Protein AF-A0A2G8RVC1-F1 (afdb_monomer_lite)

Secondary structure (DSSP, 8-state):
--------------------TT------S--SS----TT--PPPGGGS----------------PPPPTTEEEEEEEETTEEEEEEEE----TTPPPHHHHHHHTTEEES-SSS-SEEEEHHHHHHHHHHHHHS---HHHHHHHHHHHH-SS-GGGSS-SSS--HHHHHHHHHHHHHHHHHHHHTTTTS--SPP-TTTTS-----TTS--TTTTS-GGGGG-S-GGGG--------------PPPS-GGG---TTTTTSSSPPHHHHHHHHHH-----PPPGGG--

Radius of gyration: 30.23 Å; chains: 1; bounding box: 70×77×89 Å

InterPro domains:
  IPR041457 CxC2-like cysteine cluster, KDZ transposase-associated [PF18803] (70-150)

Foldseek 3Di:
DDDDDDDDDDPDDDDPDDPDPDPPPPPPPDPDDDPPDVPPPPDDPVPDDDDDDDPPDDPPDDDDDPDDPQWDWAWEQEPLAIDTDIDRADPPPPGDAPQVVCVVVQWHFLDRHDGRYTYHPNLLVVVVVCCVPVVQDLVNSVLSRLCSHPVVCSVPPDCPDDDNVSVSSVVSSVLVVVVVLCVVLVVPPDPDDQDAASSADDDPDLQQQDPPPNDDPCQVVDPPVVSNDDDDDDPPPPVPPPDDDPCPPPDDD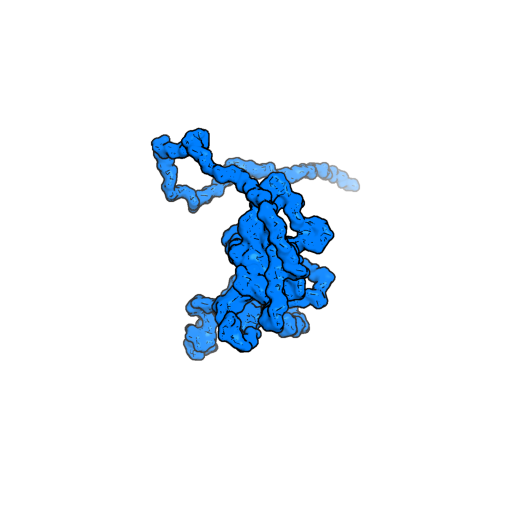PQARRYPDHHPVVVVVVVVVDDDDDDDPPVPPD

Organism: NCBI:txid1077348

Structure (mmCIF, N/CA/C/O backbone):
data_AF-A0A2G8RVC1-F1
#
_entry.id   AF-A0A2G8RVC1-F1
#
loop_
_atom_site.group_PDB
_atom_site.id
_atom_site.type_symbol
_atom_site.label_atom_id
_atom_site.label_alt_id
_atom_site.label_comp_id
_atom_site.label_asym_id
_atom_site.label_entity_id
_atom_site.label_seq_id
_atom_site.pdbx_PDB_ins_code
_atom_site.Cartn_x
_atom_site.Cartn_y
_atom_site.Cartn_z
_atom_site.occupancy
_atom_site.B_iso_or_equiv
_atom_site.auth_seq_id
_atom_site.auth_comp_id
_atom_site.auth_asym_id
_atom_site.auth_atom_id
_atom_site.pdbx_PDB_model_num
ATOM 1 N N . MET A 1 1 ? 10.112 60.647 52.781 1.00 40.72 1 MET A N 1
ATOM 2 C CA . MET A 1 1 ? 11.423 60.583 53.444 1.00 40.72 1 MET A CA 1
ATOM 3 C C . MET A 1 1 ? 11.571 59.141 53.846 1.00 40.72 1 MET A C 1
ATOM 5 O O . MET A 1 1 ? 10.793 58.700 54.677 1.00 40.72 1 MET A O 1
ATOM 9 N N . ASP A 1 2 ? 12.337 58.413 53.040 1.00 34.59 2 ASP A N 1
ATOM 10 C CA . ASP A 1 2 ? 13.194 57.279 53.406 1.00 34.59 2 ASP A CA 1
ATOM 11 C C . ASP A 1 2 ? 13.346 56.381 52.178 1.00 34.59 2 ASP A C 1
ATOM 13 O O . ASP A 1 2 ? 12.477 55.604 51.795 1.00 34.59 2 ASP A O 1
ATOM 17 N N . THR A 1 3 ? 14.457 56.651 51.503 1.00 31.61 3 THR A N 1
ATOM 18 C CA . THR A 1 3 ? 15.136 55.848 50.495 1.00 31.61 3 THR A CA 1
ATOM 19 C C . THR A 1 3 ? 15.620 54.549 51.128 1.00 31.61 3 THR A C 1
ATOM 21 O O . THR A 1 3 ? 16.334 54.593 52.129 1.00 31.61 3 THR A O 1
ATOM 24 N N . VAL A 1 4 ? 15.284 53.415 50.519 1.00 39.47 4 VAL A N 1
ATOM 25 C CA . VAL A 1 4 ? 16.084 52.193 50.625 1.00 39.47 4 VAL A CA 1
ATOM 26 C C . VAL A 1 4 ? 16.302 51.708 49.203 1.00 39.47 4 VAL A C 1
ATOM 28 O O . VAL A 1 4 ? 15.374 51.252 48.538 1.00 39.47 4 VAL A O 1
ATOM 31 N N . ASP A 1 5 ? 17.534 51.912 48.757 1.00 32.28 5 ASP A N 1
ATOM 32 C CA . ASP A 1 5 ? 18.121 51.334 47.563 1.00 32.28 5 ASP A CA 1
ATOM 33 C C . ASP A 1 5 ? 18.082 49.805 47.685 1.00 32.28 5 ASP A C 1
ATOM 35 O O . ASP A 1 5 ? 18.604 49.231 48.643 1.00 32.28 5 ASP A O 1
ATOM 39 N N . GLY A 1 6 ? 17.411 49.154 46.740 1.00 34.78 6 GLY A N 1
ATOM 40 C CA . GLY A 1 6 ? 17.498 47.719 46.515 1.00 34.78 6 GLY A CA 1
ATOM 41 C C . GLY A 1 6 ? 18.123 47.519 45.149 1.00 34.78 6 GLY A C 1
ATOM 42 O O . GLY A 1 6 ? 17.465 47.745 44.139 1.00 34.78 6 GLY A O 1
ATOM 43 N N . GLU A 1 7 ? 19.406 47.188 45.147 1.00 37.91 7 GLU A N 1
ATOM 44 C CA . GLU A 1 7 ? 20.187 46.826 43.971 1.00 37.91 7 GLU A CA 1
ATOM 45 C C . GLU A 1 7 ? 19.524 45.625 43.267 1.00 37.91 7 GLU A C 1
ATOM 47 O O . GLU A 1 7 ? 19.364 44.556 43.856 1.00 37.91 7 GLU A O 1
ATOM 52 N N . GLU A 1 8 ? 19.096 45.826 42.020 1.00 43.59 8 GLU A N 1
ATOM 53 C CA . GLU A 1 8 ? 18.815 44.759 41.056 1.00 43.59 8 GLU A CA 1
ATOM 54 C C . GLU A 1 8 ? 20.145 44.317 40.436 1.00 43.59 8 GLU A C 1
ATOM 56 O O . GLU A 1 8 ? 20.881 45.176 39.960 1.00 43.59 8 GLU A O 1
ATOM 61 N N . GLU A 1 9 ? 20.443 43.012 40.484 1.00 38.19 9 GLU A N 1
ATOM 62 C CA . GLU A 1 9 ? 21.145 42.161 39.490 1.00 38.19 9 GLU A CA 1
ATOM 63 C C . GLU A 1 9 ? 21.491 40.804 40.165 1.00 38.19 9 GLU A C 1
ATOM 65 O O . GLU A 1 9 ? 21.691 40.791 41.385 1.00 38.19 9 GLU A O 1
ATOM 70 N N . PRO A 1 10 ? 21.564 39.654 39.453 1.00 38.28 10 PRO A N 1
ATOM 71 C CA . PRO A 1 10 ? 21.836 39.533 38.018 1.00 38.28 10 PRO A CA 1
ATOM 72 C C . PRO A 1 10 ? 20.872 38.612 37.240 1.00 38.28 10 PRO A C 1
ATOM 74 O O . PRO A 1 10 ? 20.451 37.557 37.718 1.00 38.28 10 PRO A O 1
ATOM 77 N N . ASP A 1 11 ? 20.615 38.960 35.979 1.00 44.00 11 ASP A N 1
ATOM 78 C CA . ASP A 1 11 ? 20.132 38.005 34.978 1.00 44.00 11 ASP A CA 1
ATOM 79 C C . ASP A 1 11 ? 21.334 37.199 34.452 1.00 44.00 11 ASP A C 1
ATOM 81 O O . ASP A 1 11 ? 21.916 37.509 33.411 1.00 44.00 11 ASP A O 1
ATOM 85 N N . GLU A 1 12 ? 21.741 36.166 35.195 1.00 41.12 12 GLU A N 1
ATOM 86 C CA . GLU A 1 12 ? 22.673 35.159 34.684 1.00 41.12 12 GLU A CA 1
ATOM 87 C C . GLU A 1 12 ? 21.930 34.176 33.766 1.00 41.12 12 GLU A C 1
ATOM 89 O O . GLU A 1 12 ? 21.044 33.416 34.160 1.00 41.12 12 GLU A O 1
ATOM 94 N N . GLU A 1 13 ? 22.314 34.244 32.496 1.00 42.62 13 GLU A N 1
ATOM 95 C CA . GLU A 1 13 ? 21.946 33.384 31.379 1.00 42.62 13 GLU A CA 1
ATOM 96 C C . GLU A 1 13 ? 22.082 31.899 31.762 1.00 42.62 13 GLU A C 1
ATOM 98 O O . GLU A 1 13 ? 23.188 31.407 31.957 1.00 42.62 13 GLU A O 1
ATOM 103 N N . ILE A 1 14 ? 20.959 31.183 31.892 1.00 40.84 14 ILE A N 1
ATOM 104 C CA . ILE A 1 14 ? 20.935 29.761 32.268 1.00 40.84 14 ILE A CA 1
ATOM 105 C C . ILE A 1 14 ? 21.536 28.921 31.121 1.00 40.84 14 ILE A C 1
ATOM 107 O O . ILE A 1 14 ? 20.891 28.789 30.074 1.00 40.84 14 ILE A O 1
ATOM 111 N N . PRO A 1 15 ? 22.722 28.300 31.282 1.00 34.88 15 PRO A N 1
ATOM 112 C CA . PRO A 1 15 ? 23.314 27.445 30.264 1.00 34.88 15 PRO A CA 1
ATOM 113 C C . PRO A 1 15 ? 22.774 26.023 30.451 1.00 34.88 15 PRO A C 1
ATOM 115 O O . PRO A 1 15 ? 23.315 25.218 31.206 1.00 34.88 15 PRO A O 1
ATOM 118 N N . TYR A 1 16 ? 21.677 25.686 29.775 1.00 38.16 16 TYR A N 1
ATOM 119 C CA . TYR A 1 16 ? 21.260 24.286 29.649 1.00 38.16 16 TYR A CA 1
ATOM 120 C C . TYR A 1 16 ? 22.187 23.615 28.636 1.00 38.16 16 TYR A C 1
ATOM 122 O O . TYR A 1 16 ? 21.966 23.747 27.436 1.00 38.16 16 TYR A O 1
ATOM 130 N N . LEU A 1 17 ? 23.257 22.991 29.128 1.00 43.91 17 LEU A N 1
ATOM 131 C CA . LEU A 1 17 ? 23.985 21.843 28.565 1.00 43.91 17 LEU A CA 1
ATOM 132 C C . LEU A 1 17 ? 25.245 21.640 29.424 1.00 43.91 17 LEU A C 1
ATOM 134 O O . LEU A 1 17 ? 26.363 21.955 29.020 1.00 43.91 17 LEU A O 1
ATOM 138 N N . VAL A 1 18 ? 25.048 21.137 30.641 1.00 40.00 18 VAL A N 1
ATOM 139 C CA . VAL A 1 18 ? 26.092 20.386 31.340 1.00 40.00 18 VAL A CA 1
ATOM 140 C C . VAL A 1 18 ? 25.715 18.928 31.132 1.00 40.00 18 VAL A C 1
ATOM 142 O O . VAL A 1 18 ? 24.710 18.463 31.661 1.00 40.00 18 VAL A O 1
ATOM 145 N N . GLU A 1 19 ? 26.452 18.246 30.262 1.00 40.50 19 GLU A N 1
ATOM 146 C CA . GLU A 1 19 ? 26.441 16.788 30.225 1.00 40.50 19 GLU A CA 1
ATOM 147 C C . GLU A 1 19 ? 27.074 16.326 31.542 1.00 40.50 19 GLU A C 1
ATOM 149 O O . GLU A 1 19 ? 28.268 16.536 31.762 1.00 40.50 19 GLU A O 1
ATOM 154 N N . ASP A 1 20 ? 26.260 15.782 32.447 1.00 42.94 20 ASP A N 1
ATOM 155 C CA . ASP A 1 20 ? 26.756 15.108 33.644 1.00 42.94 20 ASP A CA 1
ATOM 156 C C . ASP A 1 20 ? 27.632 13.922 33.196 1.00 42.94 20 ASP A C 1
ATOM 158 O O . ASP A 1 20 ? 27.124 13.031 32.510 1.00 42.94 20 ASP A O 1
ATOM 162 N N . PRO A 1 21 ? 28.931 13.866 33.553 1.00 46.34 21 PRO A N 1
ATOM 163 C CA . PRO A 1 21 ? 29.817 12.793 33.097 1.00 46.34 21 PRO A CA 1
ATOM 164 C C . PRO A 1 21 ? 29.527 11.424 33.723 1.00 46.34 21 PRO A C 1
ATOM 166 O O . PRO A 1 21 ? 30.140 10.447 33.307 1.00 46.34 21 PRO A O 1
ATOM 169 N N . ASP A 1 22 ? 28.609 11.348 34.692 1.00 47.00 22 ASP A N 1
ATOM 170 C CA . ASP A 1 22 ? 28.421 10.176 35.552 1.00 47.00 22 ASP A CA 1
ATOM 171 C C . ASP A 1 22 ? 26.944 9.732 35.654 1.00 47.00 22 ASP A C 1
ATOM 173 O O . ASP A 1 22 ? 26.512 9.208 36.683 1.00 47.00 22 ASP A O 1
ATOM 177 N N . SER A 1 23 ? 26.124 9.933 34.609 1.00 42.72 23 SER A N 1
ATOM 178 C CA . SER A 1 23 ? 24.839 9.224 34.536 1.00 42.72 23 SER A CA 1
ATOM 179 C C . SER A 1 23 ? 25.078 7.793 34.048 1.00 42.72 23 SER A C 1
ATOM 181 O O . SER A 1 23 ? 25.019 7.513 32.849 1.00 42.72 23 SER A O 1
ATOM 183 N N . ASP A 1 24 ? 25.347 6.894 34.989 1.00 44.19 24 ASP A N 1
ATOM 184 C CA . ASP A 1 24 ? 25.305 5.448 34.778 1.00 44.19 24 ASP A CA 1
ATOM 185 C C . ASP A 1 24 ? 23.854 5.029 34.463 1.00 44.19 24 ASP A C 1
ATOM 187 O O . ASP A 1 24 ? 23.086 4.594 35.321 1.00 44.19 24 ASP A O 1
ATOM 191 N N . PHE A 1 25 ? 23.446 5.207 33.204 1.00 37.12 25 PHE A N 1
ATOM 192 C CA . PHE A 1 25 ? 22.408 4.381 32.603 1.00 37.12 25 PHE A CA 1
ATOM 193 C C . PHE A 1 25 ? 23.043 3.007 32.400 1.00 37.12 25 PHE A C 1
ATOM 195 O O . PHE A 1 25 ? 23.715 2.754 31.403 1.00 37.12 25 PHE A O 1
ATOM 202 N N . GLU A 1 26 ? 22.893 2.143 33.397 1.00 47.75 26 GLU A N 1
ATOM 203 C CA . GLU A 1 26 ? 23.225 0.734 33.253 1.00 47.75 26 GLU A CA 1
ATOM 204 C C . GLU A 1 26 ? 22.300 0.146 32.176 1.00 47.75 26 GLU A C 1
ATOM 206 O O . GLU A 1 26 ? 21.113 -0.094 32.404 1.00 47.75 26 GLU A O 1
ATOM 211 N N . ASP A 1 27 ? 22.846 -0.039 30.971 1.00 44.84 27 ASP A N 1
ATOM 212 C CA . ASP A 1 27 ? 22.296 -0.903 29.930 1.00 44.84 27 ASP A CA 1
ATOM 213 C C . ASP A 1 27 ? 22.309 -2.347 30.459 1.00 44.84 27 ASP A C 1
ATOM 215 O O . ASP A 1 27 ? 23.181 -3.160 30.142 1.00 44.84 27 ASP A O 1
ATOM 219 N N . GLU A 1 28 ? 21.346 -2.673 31.317 1.00 51.75 28 GLU A N 1
ATOM 220 C CA . GLU A 1 28 ? 21.154 -3.999 31.901 1.00 51.75 28 GLU A CA 1
ATOM 221 C C . GLU A 1 28 ? 20.510 -4.951 30.871 1.00 51.75 28 GLU A C 1
ATOM 223 O O . GLU A 1 28 ? 19.476 -5.548 31.120 1.00 51.75 28 GLU A O 1
ATOM 228 N N . ASP A 1 29 ? 21.103 -5.057 29.677 1.00 49.44 29 ASP A N 1
ATOM 229 C CA . ASP A 1 29 ? 20.771 -6.033 28.625 1.00 49.44 29 ASP A CA 1
ATOM 230 C C . ASP A 1 29 ? 21.982 -6.231 27.675 1.00 49.44 29 ASP A C 1
ATOM 232 O O . ASP A 1 29 ? 21.866 -6.224 26.449 1.00 49.44 29 ASP A O 1
ATOM 236 N N . GLY A 1 30 ? 23.192 -6.384 28.232 1.00 48.53 30 GLY A N 1
ATOM 237 C CA . GLY A 1 30 ? 24.428 -6.569 27.448 1.00 48.53 30 GLY A CA 1
ATOM 238 C C . GLY A 1 30 ? 25.285 -7.787 27.802 1.00 48.53 30 GLY A C 1
ATOM 239 O O . GLY A 1 30 ? 26.047 -8.268 26.961 1.00 48.53 30 GLY A O 1
ATOM 240 N N . ASP A 1 31 ? 25.140 -8.349 29.003 1.00 46.44 31 ASP A N 1
ATOM 241 C CA . ASP A 1 31 ? 26.138 -9.276 29.550 1.00 46.44 31 ASP A CA 1
ATOM 242 C C . ASP A 1 31 ? 25.674 -10.735 29.574 1.00 46.44 31 ASP A C 1
ATOM 244 O O . ASP A 1 31 ? 25.745 -11.444 30.578 1.00 46.44 31 ASP A O 1
ATOM 248 N N . ILE A 1 32 ? 25.254 -11.240 28.414 1.00 46.25 32 ILE A N 1
ATOM 249 C CA . ILE A 1 32 ? 25.149 -12.684 28.175 1.00 46.25 32 ILE A CA 1
ATOM 250 C C . ILE A 1 32 ? 26.087 -13.050 27.014 1.00 46.25 32 ILE A C 1
ATOM 252 O O . ILE A 1 32 ? 25.703 -13.157 25.855 1.00 46.25 32 ILE A O 1
ATOM 256 N N . PHE A 1 33 ? 27.350 -13.279 27.396 1.00 48.00 33 PHE A N 1
ATOM 257 C CA . PHE A 1 33 ? 28.447 -13.922 26.654 1.00 48.00 33 PHE A CA 1
ATOM 258 C C . PHE A 1 33 ? 29.095 -13.181 25.471 1.00 48.00 33 PHE A C 1
ATOM 260 O O . PHE A 1 33 ? 28.972 -13.608 24.327 1.00 48.00 33 PHE A O 1
ATOM 267 N N . TYR A 1 34 ? 30.046 -12.291 25.773 1.00 47.38 34 TYR A N 1
ATOM 268 C CA . TYR A 1 34 ? 31.314 -12.253 25.028 1.00 47.38 34 TYR A CA 1
ATOM 269 C C . TYR A 1 34 ? 32.508 -12.097 25.971 1.00 47.38 34 TYR A C 1
ATOM 271 O O . TYR A 1 34 ? 33.139 -11.050 26.067 1.00 47.38 34 TYR A O 1
ATOM 279 N N . ARG A 1 35 ? 32.914 -13.201 26.608 1.00 46.47 35 ARG A N 1
ATOM 280 C CA . ARG A 1 35 ? 34.319 -13.353 26.996 1.00 46.47 35 ARG A CA 1
ATOM 281 C C . ARG A 1 35 ? 35.109 -13.456 25.690 1.00 46.47 35 ARG A C 1
ATOM 283 O O . ARG A 1 35 ? 35.205 -14.536 25.107 1.00 46.47 35 ARG A O 1
ATOM 290 N N . ALA A 1 36 ? 35.566 -12.324 25.162 1.00 52.84 36 ALA A N 1
ATOM 291 C CA . ALA A 1 36 ? 36.390 -12.289 23.965 1.00 52.84 36 ALA A CA 1
ATOM 292 C C . ALA A 1 36 ? 37.695 -13.039 24.261 1.00 52.84 36 ALA A C 1
ATOM 294 O O . ALA A 1 36 ? 38.595 -12.536 24.929 1.00 52.84 36 ALA A O 1
ATOM 295 N N . HIS A 1 37 ? 37.770 -14.290 23.811 1.00 51.47 37 HIS A N 1
ATOM 296 C CA . HIS A 1 37 ? 39.033 -15.002 23.728 1.00 51.47 37 HIS A CA 1
ATOM 297 C C . HIS A 1 37 ? 39.922 -14.262 22.711 1.00 51.47 37 HIS A C 1
ATOM 299 O O . HIS A 1 37 ? 39.469 -14.055 21.582 1.00 51.47 37 HIS A O 1
ATOM 305 N N . PRO A 1 38 ? 41.166 -13.891 23.064 1.00 55.94 38 PRO A N 1
ATOM 306 C CA . PRO A 1 38 ? 42.072 -13.153 22.176 1.00 55.94 38 PRO A CA 1
ATOM 307 C C . PRO A 1 38 ? 42.487 -13.948 20.923 1.00 55.94 38 PRO A C 1
ATOM 309 O O . PRO A 1 38 ? 43.049 -13.375 19.997 1.00 55.94 38 PRO A O 1
ATOM 312 N N . ASP A 1 39 ? 42.149 -15.240 20.859 1.00 57.97 39 ASP A N 1
ATOM 313 C CA . ASP A 1 39 ? 42.466 -16.140 19.744 1.00 57.97 39 ASP A CA 1
ATOM 314 C C . ASP A 1 39 ? 41.368 -16.223 18.665 1.00 57.97 39 ASP A C 1
ATOM 316 O O . ASP A 1 39 ? 41.453 -17.034 17.738 1.00 57.97 39 ASP A O 1
ATOM 320 N N . ARG A 1 40 ? 40.309 -15.404 18.741 1.00 58.75 40 ARG A N 1
ATOM 321 C CA . ARG A 1 40 ? 39.328 -15.311 17.649 1.00 58.75 40 ARG A CA 1
ATOM 322 C C . ARG A 1 40 ? 39.864 -14.374 16.567 1.00 58.75 40 ARG A C 1
ATOM 324 O O . ARG A 1 40 ? 39.722 -13.161 16.657 1.00 58.75 40 ARG A O 1
ATOM 331 N N . LEU A 1 41 ? 40.466 -14.973 15.540 1.00 66.12 41 LEU A N 1
ATOM 332 C CA . LEU A 1 41 ? 40.848 -14.335 14.278 1.00 66.12 41 LEU A CA 1
ATOM 333 C C . LEU A 1 41 ? 39.641 -13.611 13.661 1.00 66.12 41 LEU A C 1
ATOM 335 O O . LEU A 1 41 ? 38.862 -14.206 12.915 1.00 66.12 41 LEU A O 1
ATOM 339 N N . VAL A 1 42 ? 39.468 -12.326 13.971 1.00 71.94 42 VAL A N 1
ATOM 340 C CA . VAL A 1 42 ? 38.622 -11.449 13.161 1.00 71.94 42 VAL A CA 1
ATOM 341 C C . VAL A 1 42 ? 39.316 -11.339 11.801 1.00 71.94 42 VAL A C 1
ATOM 343 O O . VAL A 1 42 ? 40.496 -10.976 11.771 1.00 71.94 42 VAL A O 1
ATOM 346 N N . PRO A 1 43 ? 38.658 -11.690 10.683 1.00 74.56 43 PRO A N 1
ATOM 347 C CA . PRO A 1 43 ? 39.300 -11.637 9.378 1.00 74.56 43 PRO A CA 1
ATOM 348 C C . PRO A 1 43 ? 39.764 -10.211 9.076 1.00 74.56 43 PRO A C 1
ATOM 350 O O . PRO A 1 43 ? 38.970 -9.272 9.156 1.00 74.56 43 PRO A O 1
ATOM 353 N N . GLN A 1 44 ? 41.037 -10.034 8.719 1.00 77.50 44 GLN A N 1
ATOM 354 C CA . GLN A 1 44 ? 41.488 -8.746 8.206 1.00 77.50 44 GLN A CA 1
ATOM 355 C C . GLN A 1 44 ? 40.888 -8.542 6.817 1.00 77.50 44 GLN A C 1
ATOM 357 O O . GLN A 1 44 ? 41.036 -9.390 5.942 1.00 77.50 44 GLN A O 1
ATOM 362 N N . VAL A 1 45 ? 40.227 -7.402 6.600 1.00 75.38 45 VAL A N 1
ATOM 363 C CA . VAL A 1 45 ? 39.565 -7.078 5.322 1.00 75.38 45 VAL A CA 1
ATOM 364 C C . VAL A 1 45 ? 40.540 -7.141 4.139 1.00 75.38 45 VAL A C 1
ATOM 366 O O . VAL A 1 45 ? 40.138 -7.517 3.045 1.00 75.38 45 VAL A O 1
ATOM 369 N N . ALA A 1 46 ? 41.820 -6.827 4.365 1.00 76.88 46 ALA A N 1
ATOM 370 C CA . ALA A 1 46 ? 42.872 -6.908 3.351 1.00 76.88 46 ALA A CA 1
ATOM 371 C C . ALA A 1 46 ? 43.229 -8.349 2.932 1.00 76.88 46 ALA A C 1
ATOM 373 O O . ALA A 1 46 ? 43.682 -8.553 1.808 1.00 76.88 46 ALA A O 1
ATOM 374 N N . ASP A 1 47 ? 42.999 -9.328 3.812 1.00 80.44 47 ASP A N 1
ATOM 375 C CA . ASP A 1 47 ? 43.288 -10.748 3.577 1.00 80.44 47 ASP A CA 1
ATOM 376 C C . ASP A 1 47 ? 42.073 -11.503 3.012 1.00 80.44 47 ASP A C 1
ATOM 378 O O . ASP A 1 47 ? 42.180 -12.665 2.609 1.00 80.44 47 ASP A O 1
ATOM 382 N N . LEU A 1 48 ? 40.899 -10.862 2.984 1.00 77.75 48 LEU A N 1
ATOM 383 C CA . LEU A 1 48 ? 39.704 -11.437 2.384 1.00 77.75 48 LEU A CA 1
ATOM 384 C C . LEU A 1 48 ? 39.813 -11.391 0.853 1.00 77.75 48 LEU A C 1
ATOM 386 O O . LEU A 1 48 ? 40.209 -10.369 0.286 1.00 77.75 48 LEU A O 1
ATOM 390 N N . PRO A 1 49 ? 39.428 -12.470 0.149 1.00 80.69 49 PRO A N 1
ATOM 391 C CA . PRO A 1 49 ? 39.323 -12.418 -1.299 1.00 80.69 49 PRO A CA 1
ATOM 392 C C . PRO A 1 49 ? 38.304 -11.345 -1.690 1.00 80.69 49 PRO A C 1
ATOM 394 O O . PRO A 1 49 ? 37.312 -11.129 -0.992 1.00 80.69 49 PRO A O 1
ATOM 397 N N . TRP A 1 50 ? 38.540 -10.679 -2.820 1.00 75.56 50 TRP A N 1
ATOM 398 C CA . TRP A 1 50 ? 37.595 -9.702 -3.351 1.00 75.56 50 TRP A CA 1
ATOM 399 C C . TRP A 1 50 ? 36.207 -10.341 -3.517 1.00 75.56 50 TRP A C 1
ATOM 401 O O . TRP A 1 50 ? 36.012 -11.230 -4.348 1.00 75.56 50 TRP A O 1
ATOM 411 N N . PHE A 1 51 ? 35.242 -9.863 -2.732 1.00 65.19 51 PHE A N 1
ATOM 412 C CA . PHE A 1 51 ? 33.828 -10.192 -2.859 1.00 65.19 51 PHE A CA 1
ATOM 413 C C . PHE A 1 51 ? 33.112 -8.998 -3.485 1.00 65.19 51 PHE A C 1
ATOM 415 O O . PHE A 1 51 ? 32.918 -7.965 -2.851 1.00 65.19 51 PHE A O 1
ATOM 422 N N . GLY A 1 52 ? 32.727 -9.139 -4.749 1.00 59.47 52 GLY A N 1
ATOM 423 C CA . GLY A 1 52 ? 31.948 -8.132 -5.455 1.00 59.47 52 GLY A CA 1
ATOM 424 C C . GLY A 1 52 ? 31.885 -8.431 -6.942 1.00 59.47 52 GLY A C 1
ATOM 425 O O . GLY A 1 52 ? 32.915 -8.582 -7.601 1.00 59.47 52 GLY A O 1
ATOM 426 N N . GLU A 1 53 ? 30.678 -8.501 -7.493 1.00 62.19 53 GLU A N 1
ATOM 427 C CA . GLU A 1 53 ? 30.521 -8.399 -8.938 1.00 62.19 53 GLU A CA 1
ATOM 428 C C . GLU A 1 53 ? 30.869 -6.961 -9.333 1.00 62.19 53 GLU A C 1
ATOM 430 O O . GLU A 1 53 ? 30.294 -6.007 -8.808 1.00 62.19 53 GLU A O 1
ATOM 435 N N . GLY A 1 54 ? 31.851 -6.787 -10.225 1.00 56.59 54 GLY A N 1
ATOM 436 C CA . GLY A 1 54 ? 32.115 -5.477 -10.819 1.00 56.59 54 GLY A CA 1
ATOM 437 C C . GLY A 1 54 ? 30.838 -4.938 -11.475 1.00 56.59 54 GLY A C 1
ATOM 438 O O . GLY A 1 54 ? 29.977 -5.740 -11.847 1.00 56.59 54 GLY A O 1
ATOM 439 N N . PRO A 1 55 ? 30.684 -3.609 -11.626 1.00 54.31 55 PRO A N 1
ATOM 440 C CA . PRO A 1 55 ? 29.470 -3.021 -12.178 1.00 54.31 55 PRO A CA 1
ATOM 441 C C . PRO A 1 55 ? 29.099 -3.732 -13.478 1.00 54.31 55 PRO A C 1
ATOM 443 O O . PRO A 1 55 ? 29.831 -3.652 -14.470 1.00 54.31 55 PRO A O 1
ATOM 446 N N . ARG A 1 56 ? 27.984 -4.476 -13.447 1.00 53.72 56 ARG A N 1
ATOM 447 C CA . ARG A 1 56 ? 27.451 -5.161 -14.620 1.00 53.72 56 ARG A CA 1
ATOM 448 C C . ARG A 1 56 ? 27.098 -4.073 -15.619 1.00 53.72 56 ARG A C 1
ATOM 450 O O . ARG A 1 56 ? 26.071 -3.415 -15.503 1.00 53.72 56 ARG A O 1
ATOM 457 N N . ARG A 1 57 ? 27.974 -3.852 -16.599 1.00 51.94 57 ARG A N 1
ATOM 458 C CA . ARG A 1 57 ? 27.581 -3.135 -17.804 1.00 51.94 57 ARG A CA 1
ATOM 459 C C . ARG A 1 57 ? 26.543 -4.015 -18.470 1.00 51.94 57 ARG A C 1
ATOM 461 O O . ARG A 1 57 ? 26.867 -5.123 -18.899 1.00 51.94 57 ARG A O 1
ATOM 468 N N . SER A 1 58 ? 25.306 -3.536 -18.513 1.00 54.62 58 SER A N 1
ATOM 469 C CA . SER A 1 58 ? 24.278 -4.104 -19.371 1.00 54.62 58 SER A CA 1
ATOM 470 C C . SER A 1 58 ? 24.904 -4.288 -20.755 1.00 54.62 58 SER A C 1
ATOM 472 O O . SER A 1 58 ? 25.488 -3.324 -21.267 1.00 54.62 58 SER A O 1
ATOM 474 N N . PRO A 1 59 ? 24.863 -5.489 -21.356 1.00 43.88 59 PRO A N 1
ATOM 475 C CA . PRO A 1 59 ? 25.228 -5.606 -22.751 1.00 43.88 59 PRO A CA 1
ATOM 476 C C . PRO A 1 59 ? 24.347 -4.618 -23.507 1.00 43.88 59 PRO A C 1
ATOM 478 O O . PRO A 1 59 ? 23.123 -4.649 -23.372 1.00 43.88 59 PRO A O 1
ATOM 481 N N . SER A 1 60 ? 24.979 -3.701 -24.239 1.00 51.41 60 SER A N 1
ATOM 482 C CA . SER A 1 60 ? 24.302 -2.865 -25.220 1.00 51.41 60 SER A CA 1
ATOM 483 C C . SER A 1 60 ? 23.395 -3.773 -26.040 1.00 51.41 60 SER A C 1
ATOM 485 O O . SER A 1 60 ? 23.888 -4.716 -26.668 1.00 51.41 60 SER A O 1
ATOM 487 N N . SER A 1 61 ? 22.086 -3.542 -25.967 1.00 49.88 61 SER A N 1
ATOM 488 C CA . SER A 1 61 ? 21.098 -4.325 -26.690 1.00 49.88 61 SER A CA 1
ATOM 489 C C . SER A 1 61 ? 21.388 -4.208 -28.184 1.00 49.88 61 SER A C 1
ATOM 491 O O . SER A 1 61 ? 21.150 -3.189 -28.828 1.00 49.88 61 SER A O 1
ATOM 493 N N . HIS A 1 62 ? 21.966 -5.269 -28.737 1.00 48.22 62 HIS A N 1
ATOM 494 C CA . HIS A 1 62 ? 22.010 -5.475 -30.169 1.00 48.22 62 HIS A CA 1
ATOM 495 C C . HIS A 1 62 ? 20.602 -5.844 -30.638 1.00 48.22 62 HIS A C 1
ATOM 497 O O . HIS A 1 62 ? 20.032 -6.824 -30.167 1.00 48.22 62 HIS A O 1
ATOM 503 N N . GLY A 1 63 ? 20.092 -5.072 -31.598 1.00 44.75 63 GLY A N 1
ATOM 504 C CA . GLY A 1 63 ? 18.909 -5.398 -32.388 1.00 44.75 63 GLY A CA 1
ATOM 505 C C . GLY A 1 63 ? 17.616 -4.817 -31.831 1.00 44.75 63 GLY A C 1
ATOM 506 O O . GLY A 1 63 ? 16.921 -5.457 -31.051 1.00 44.75 63 GLY A O 1
ATOM 507 N N . THR A 1 64 ? 17.246 -3.627 -32.302 1.00 49.97 64 THR A N 1
ATOM 508 C CA . THR A 1 64 ? 15.840 -3.230 -32.378 1.00 49.97 64 THR A CA 1
ATOM 509 C C . THR A 1 64 ? 15.125 -4.234 -33.282 1.00 49.97 64 THR A C 1
ATOM 511 O O . THR A 1 64 ? 15.241 -4.180 -34.506 1.00 49.97 64 THR A O 1
ATOM 514 N N . LEU A 1 65 ? 14.434 -5.196 -32.668 1.00 56.41 65 LEU A N 1
ATOM 515 C CA . LEU A 1 65 ? 13.379 -5.938 -33.347 1.00 56.41 65 LEU A CA 1
ATOM 516 C C . LEU A 1 65 ? 12.288 -4.934 -33.753 1.00 56.41 65 LEU A C 1
ATOM 518 O O . LEU A 1 65 ? 12.126 -3.908 -33.092 1.00 56.41 65 LEU A O 1
ATOM 522 N N . GLU A 1 66 ? 11.582 -5.209 -34.849 1.00 55.28 66 GLU A N 1
ATOM 523 C CA . GLU A 1 66 ? 10.492 -4.365 -35.347 1.00 55.28 66 GLU A CA 1
ATOM 524 C C . GLU A 1 66 ? 9.529 -4.003 -34.206 1.00 55.28 66 GLU A C 1
ATOM 526 O O . GLU A 1 66 ? 8.939 -4.882 -33.580 1.00 55.28 66 GLU A O 1
ATOM 531 N N . THR A 1 67 ? 9.412 -2.705 -33.914 1.00 50.09 67 THR A N 1
ATOM 532 C CA . THR A 1 67 ? 8.506 -2.186 -32.891 1.00 50.09 67 THR A CA 1
ATOM 533 C C . THR A 1 67 ? 7.075 -2.519 -33.286 1.00 50.09 67 THR A C 1
ATOM 535 O O . THR A 1 67 ? 6.595 -2.139 -34.363 1.00 50.09 67 THR A O 1
ATOM 538 N N . PHE A 1 68 ? 6.367 -3.232 -32.414 1.00 56.53 68 PHE A N 1
ATOM 539 C CA . PHE A 1 68 ? 4.931 -3.368 -32.571 1.00 56.53 68 PHE A CA 1
ATOM 540 C C . PHE A 1 68 ? 4.317 -1.986 -32.270 1.00 56.53 68 PHE A C 1
ATOM 542 O O . PHE A 1 68 ? 4.794 -1.238 -31.420 1.00 56.53 68 PHE A O 1
ATOM 549 N N . ARG A 1 69 ? 3.276 -1.567 -33.004 1.00 62.44 69 ARG A N 1
ATOM 550 C CA . ARG A 1 69 ? 2.718 -0.190 -32.924 1.00 62.44 69 ARG A CA 1
ATOM 551 C C . ARG A 1 69 ? 2.167 0.216 -31.540 1.00 62.44 69 ARG A C 1
ATOM 553 O O . ARG A 1 69 ? 1.722 1.346 -31.375 1.00 62.44 69 ARG A O 1
ATOM 560 N N . ASN A 1 70 ? 2.157 -0.706 -30.589 1.00 73.88 70 ASN A N 1
ATOM 561 C CA . ASN A 1 70 ? 1.566 -0.664 -29.254 1.00 73.88 70 ASN A CA 1
ATOM 562 C C . ASN A 1 70 ? 2.617 -0.766 -28.136 1.00 73.88 70 ASN A C 1
ATOM 564 O O . ASN A 1 70 ? 2.269 -1.079 -26.998 1.00 73.88 70 ASN A O 1
ATOM 568 N N . ASP A 1 71 ? 3.886 -0.527 -28.457 1.00 82.56 71 ASP A N 1
ATOM 569 C CA . ASP A 1 71 ? 4.954 -0.486 -27.470 1.00 82.56 71 ASP A CA 1
ATOM 570 C C . ASP A 1 71 ? 4.867 0.800 -26.632 1.00 82.56 71 ASP A C 1
ATOM 572 O O . ASP A 1 71 ? 4.816 1.915 -27.161 1.00 82.56 71 ASP A O 1
ATOM 576 N N . GLN A 1 72 ? 4.872 0.653 -25.309 1.00 86.12 72 GLN A N 1
ATOM 577 C CA . GLN A 1 72 ? 4.847 1.758 -24.358 1.00 86.12 72 GLN A CA 1
ATOM 578 C C . GLN A 1 72 ? 6.009 1.632 -23.373 1.00 86.12 72 GLN A C 1
ATOM 580 O O . GLN A 1 72 ? 6.225 0.581 -22.774 1.00 86.12 72 GLN A O 1
ATOM 585 N N . MET A 1 73 ? 6.736 2.730 -23.162 1.00 88.88 73 MET A N 1
ATOM 586 C CA . MET A 1 73 ? 7.709 2.817 -22.074 1.00 88.88 73 MET A CA 1
ATOM 587 C C . MET A 1 73 ? 6.980 2.911 -20.734 1.00 88.88 73 MET A C 1
ATOM 589 O O . MET A 1 73 ? 6.125 3.779 -20.536 1.00 88.88 73 MET A O 1
ATOM 593 N N . VAL A 1 74 ? 7.332 2.019 -19.815 1.00 89.81 74 VAL A N 1
ATOM 594 C CA . VAL A 1 74 ? 6.763 1.921 -18.473 1.00 89.81 74 VAL A CA 1
ATOM 595 C C . VAL A 1 74 ? 7.898 1.932 -17.456 1.00 89.81 74 VAL A C 1
ATOM 597 O O . VAL A 1 74 ? 8.896 1.223 -17.594 1.00 89.81 74 VAL A O 1
ATOM 600 N N . VAL A 1 75 ? 7.736 2.741 -16.412 1.00 91.56 75 VAL A N 1
ATOM 601 C CA . VAL A 1 75 ? 8.651 2.764 -15.272 1.00 91.56 75 VAL A CA 1
ATOM 602 C C . VAL A 1 75 ? 8.288 1.618 -14.334 1.00 91.56 75 VAL A C 1
ATOM 604 O O . VAL A 1 75 ? 7.190 1.585 -13.781 1.00 91.56 75 VAL A O 1
ATOM 607 N N . VAL A 1 76 ? 9.210 0.685 -14.142 1.00 92.62 76 VAL A N 1
ATOM 608 C CA . VAL A 1 76 ? 9.085 -0.447 -13.228 1.00 92.62 76 VAL A CA 1
ATOM 609 C C . VAL A 1 76 ? 9.877 -0.149 -11.965 1.00 92.62 76 VAL A C 1
ATOM 611 O O . VAL A 1 76 ? 11.094 0.013 -12.006 1.00 92.62 76 VAL A O 1
ATOM 614 N N . VAL A 1 77 ? 9.179 -0.083 -10.836 1.00 93.38 77 VAL A N 1
ATOM 615 C CA . VAL A 1 77 ? 9.783 0.103 -9.518 1.00 93.38 77 VAL A CA 1
ATOM 616 C C . VAL A 1 77 ? 9.870 -1.243 -8.818 1.00 93.38 77 VAL A C 1
ATOM 618 O O . VAL A 1 77 ? 8.862 -1.933 -8.623 1.00 93.38 77 VAL A O 1
ATOM 621 N N . ASP A 1 78 ? 11.083 -1.597 -8.426 1.00 94.31 78 ASP A N 1
ATOM 622 C CA . ASP A 1 78 ? 11.414 -2.881 -7.847 1.00 94.31 78 ASP A CA 1
ATOM 623 C C . ASP A 1 78 ? 12.434 -2.761 -6.697 1.00 94.31 78 ASP A C 1
ATOM 625 O O . ASP A 1 78 ? 13.060 -1.720 -6.511 1.00 94.31 78 ASP A O 1
ATOM 629 N N . ILE A 1 79 ? 12.584 -3.820 -5.894 1.00 94.31 79 ILE A N 1
ATOM 630 C CA . ILE A 1 79 ? 13.556 -3.889 -4.794 1.00 94.31 79 ILE A CA 1
ATOM 631 C C . ILE A 1 79 ? 14.999 -3.680 -5.274 1.00 94.31 79 ILE A C 1
ATOM 633 O O . ILE A 1 79 ? 15.827 -3.183 -4.512 1.00 94.31 79 ILE A O 1
ATOM 637 N N . GLU A 1 80 ? 15.290 -4.030 -6.531 1.00 92.81 80 GLU A N 1
ATOM 638 C CA . GLU A 1 80 ? 16.592 -3.843 -7.181 1.00 92.81 80 GLU A CA 1
ATOM 639 C C . GLU A 1 80 ? 16.770 -2.436 -7.776 1.00 92.81 80 GLU A C 1
ATOM 641 O O . GLU A 1 80 ? 17.865 -2.095 -8.219 1.00 92.81 80 GLU A O 1
ATOM 646 N N . GLY A 1 81 ? 15.734 -1.593 -7.754 1.00 90.00 81 GLY A N 1
ATOM 647 C CA . GLY A 1 81 ? 15.794 -0.219 -8.235 1.00 90.00 81 GLY A CA 1
ATOM 648 C C . GLY A 1 81 ? 14.631 0.173 -9.144 1.00 90.00 81 GLY A C 1
ATOM 649 O O . GLY A 1 81 ? 13.591 -0.479 -9.218 1.00 90.00 81 GLY A O 1
ATOM 650 N N . ILE A 1 82 ? 14.803 1.310 -9.809 1.00 90.88 82 ILE A N 1
ATOM 651 C CA . ILE A 1 82 ? 13.834 1.901 -10.728 1.00 90.88 82 ILE A CA 1
ATOM 652 C C . ILE A 1 82 ? 14.357 1.712 -12.149 1.00 90.88 82 ILE A C 1
ATOM 654 O O . ILE A 1 82 ? 15.458 2.152 -12.483 1.00 90.88 82 ILE A O 1
ATOM 658 N N . HIS A 1 83 ? 13.556 1.066 -12.988 1.00 90.06 83 HIS A N 1
ATOM 659 C CA . HIS A 1 83 ? 13.920 0.689 -14.348 1.00 90.06 83 HIS A CA 1
ATOM 660 C C . HIS A 1 83 ? 12.911 1.244 -15.352 1.00 90.06 83 HIS A C 1
ATOM 662 O O . HIS A 1 83 ? 11.715 1.267 -15.087 1.00 90.06 83 HIS A O 1
ATOM 668 N N . GLU A 1 84 ? 13.375 1.649 -16.529 1.00 89.69 84 GLU A N 1
ATOM 669 C CA . GLU A 1 84 ? 12.509 2.025 -17.649 1.00 89.69 84 GLU A CA 1
ATOM 670 C C . GLU A 1 84 ? 12.516 0.889 -18.667 1.00 89.69 84 GLU A C 1
ATOM 672 O O . GLU A 1 84 ? 13.555 0.579 -19.252 1.00 89.69 84 GLU A O 1
ATOM 677 N N . LEU A 1 85 ? 11.369 0.235 -18.851 1.00 89.75 85 LEU A N 1
ATOM 678 C CA . LEU A 1 85 ? 11.234 -0.940 -19.708 1.00 89.75 85 LEU A CA 1
ATOM 679 C C . LEU A 1 85 ? 10.144 -0.718 -20.755 1.00 89.75 85 LEU A C 1
ATOM 681 O O . LEU A 1 85 ? 9.156 -0.026 -20.510 1.00 89.75 85 LEU A O 1
ATOM 685 N N . LEU A 1 86 ? 10.318 -1.331 -21.924 1.00 90.50 86 LEU A N 1
ATOM 686 C CA . LEU A 1 86 ? 9.321 -1.319 -22.988 1.00 90.50 86 LEU A CA 1
ATOM 687 C C . LEU A 1 86 ? 8.327 -2.465 -22.771 1.00 90.50 86 LEU A C 1
ATOM 689 O O . LEU A 1 86 ? 8.733 -3.620 -22.646 1.00 90.50 86 LEU A O 1
ATOM 693 N N . PHE A 1 87 ? 7.037 -2.145 -22.729 1.00 89.62 87 PHE A N 1
ATOM 694 C CA . PHE A 1 87 ? 5.945 -3.108 -22.628 1.00 89.62 87 PHE A CA 1
ATOM 695 C C . PHE A 1 87 ? 5.143 -3.117 -23.926 1.00 89.62 87 PHE A C 1
ATOM 697 O O . PHE A 1 87 ? 4.781 -2.062 -24.442 1.00 89.62 87 PHE A O 1
ATOM 704 N N . THR A 1 88 ? 4.819 -4.311 -24.415 1.00 90.12 88 THR A N 1
ATOM 705 C CA . THR A 1 88 ? 3.925 -4.511 -25.561 1.00 90.12 88 THR A CA 1
ATOM 706 C C . THR A 1 88 ? 2.607 -5.085 -25.050 1.00 90.12 88 THR A C 1
ATOM 708 O O . THR A 1 88 ? 2.543 -6.248 -24.648 1.00 90.12 88 THR A O 1
ATOM 711 N N . PHE A 1 89 ? 1.547 -4.277 -25.043 1.00 88.38 89 PHE A N 1
ATOM 712 C CA . PHE A 1 89 ? 0.236 -4.703 -24.539 1.00 88.38 89 PHE A CA 1
ATOM 713 C C . PHE A 1 89 ? -0.537 -5.528 -25.565 1.00 88.38 89 PHE A C 1
ATOM 715 O O . PHE A 1 89 ? -0.569 -5.203 -26.748 1.00 88.38 89 PHE A O 1
ATOM 722 N N . CYS A 1 90 ? -1.225 -6.578 -25.135 1.00 88.56 90 CYS A N 1
ATOM 723 C CA . CYS A 1 90 ? -2.063 -7.370 -26.023 1.00 88.56 90 CYS A CA 1
ATOM 724 C C . CYS A 1 90 ? -3.277 -6.556 -26.510 1.00 88.56 90 CYS A C 1
ATOM 726 O O . CYS A 1 90 ? -4.023 -6.011 -25.700 1.00 88.56 90 CYS A O 1
ATOM 728 N N . LEU A 1 91 ? -3.498 -6.522 -27.831 1.00 86.69 91 LEU A N 1
ATOM 729 C CA . LEU A 1 91 ? -4.634 -5.848 -28.487 1.00 86.69 91 LEU A CA 1
ATOM 730 C C . LEU A 1 91 ? -5.616 -6.834 -29.149 1.00 86.69 91 LEU A C 1
ATOM 732 O O . LEU A 1 91 ? -6.364 -6.480 -30.063 1.00 86.69 91 LEU A O 1
ATOM 736 N N . CYS A 1 92 ? -5.602 -8.105 -28.740 1.00 89.50 92 CYS A N 1
ATOM 737 C CA . CYS A 1 92 ? -6.563 -9.088 -29.236 1.00 89.50 92 CYS A CA 1
ATOM 738 C C . CYS A 1 92 ? -8.007 -8.686 -28.879 1.00 89.50 92 CYS A C 1
ATOM 740 O O . CYS A 1 92 ? -8.255 -8.025 -27.877 1.00 89.50 92 CYS A O 1
ATOM 742 N N . ARG A 1 93 ? -8.993 -9.145 -29.664 1.00 87.00 93 ARG A N 1
ATOM 743 C CA . ARG A 1 93 ? -10.418 -8.776 -29.509 1.00 87.00 93 ARG A CA 1
ATOM 744 C C . ARG A 1 93 ? -11.011 -9.041 -28.112 1.00 87.00 93 ARG A C 1
ATOM 746 O O . ARG A 1 93 ? -11.940 -8.344 -27.726 1.00 87.00 93 ARG A O 1
ATOM 753 N N . ASN A 1 94 ? -10.478 -10.025 -27.386 1.00 88.88 94 ASN A N 1
ATOM 754 C CA . ASN A 1 94 ? -10.875 -10.377 -26.016 1.00 88.88 94 ASN A CA 1
ATOM 755 C C . ASN A 1 94 ? -9.742 -10.127 -25.003 1.00 88.88 94 ASN A C 1
ATOM 757 O O . ASN A 1 94 ? -9.717 -10.761 -23.949 1.00 88.88 94 ASN A O 1
ATOM 761 N N . ALA A 1 95 ? -8.758 -9.289 -25.338 1.00 87.62 95 ALA A N 1
ATOM 762 C CA . ALA A 1 95 ? -7.687 -8.972 -24.406 1.00 87.62 95 ALA A CA 1
ATOM 763 C C . ALA A 1 95 ? -8.257 -8.207 -23.196 1.00 87.62 95 ALA A C 1
ATOM 765 O O . ALA A 1 95 ? -9.097 -7.320 -23.386 1.00 87.62 95 ALA A O 1
ATOM 766 N N . PRO A 1 96 ? -7.825 -8.539 -21.967 1.00 89.81 96 PRO A N 1
ATOM 767 C CA . PRO A 1 96 ? -8.168 -7.746 -20.795 1.00 89.81 96 PRO A CA 1
ATOM 768 C C . PRO A 1 96 ? -7.540 -6.347 -20.895 1.00 89.81 96 PRO A C 1
ATOM 770 O O . PRO A 1 96 ? -6.653 -6.107 -21.717 1.00 89.81 96 PRO A O 1
ATOM 773 N N . THR A 1 97 ? -8.009 -5.409 -20.078 1.00 90.94 97 THR A N 1
ATOM 774 C CA . THR A 1 97 ? -7.481 -4.036 -20.038 1.00 90.94 97 THR A CA 1
ATOM 775 C C . THR A 1 97 ? -6.003 -4.009 -19.624 1.00 90.94 97 THR A C 1
ATOM 777 O O . THR A 1 97 ? -5.502 -4.959 -19.023 1.00 90.94 97 THR A O 1
ATOM 780 N N . GLU A 1 98 ? -5.276 -2.942 -19.974 1.00 90.56 98 GLU A N 1
ATOM 781 C CA . GLU A 1 98 ? -3.819 -2.840 -19.753 1.00 90.56 98 GLU A CA 1
ATOM 782 C C . GLU A 1 98 ? -3.420 -3.050 -18.284 1.00 90.56 98 GLU A C 1
ATOM 784 O O . GLU A 1 98 ? -2.427 -3.713 -17.991 1.00 90.56 98 GLU A O 1
ATOM 789 N N . ASP A 1 99 ? -4.215 -2.534 -17.349 1.00 91.50 99 ASP A N 1
ATOM 790 C CA . ASP A 1 99 ? -4.021 -2.696 -15.910 1.00 91.50 99 ASP A CA 1
ATOM 791 C C . ASP A 1 99 ? -4.168 -4.155 -15.453 1.00 91.50 99 ASP A C 1
ATOM 793 O O . ASP A 1 99 ? -3.348 -4.637 -14.671 1.00 91.50 99 ASP A O 1
ATOM 797 N N . LEU A 1 100 ? -5.155 -4.881 -15.982 1.00 92.62 100 LEU A N 1
ATOM 798 C CA . LEU A 1 100 ? -5.345 -6.305 -15.707 1.00 92.62 100 LEU A CA 1
ATOM 799 C C . LEU A 1 100 ? -4.219 -7.153 -16.310 1.00 92.62 100 LEU A C 1
ATOM 801 O O . LEU A 1 100 ? -3.702 -8.035 -15.631 1.00 92.62 100 LEU A O 1
ATOM 805 N N . GLN A 1 101 ? -3.773 -6.839 -17.532 1.00 92.88 101 GLN A N 1
ATOM 806 C CA . GLN A 1 101 ? -2.612 -7.505 -18.140 1.00 92.88 101 GLN A CA 1
ATOM 807 C C . GLN A 1 101 ? -1.356 -7.357 -17.265 1.00 92.88 101 GLN A C 1
ATOM 809 O O . GLN A 1 101 ? -0.596 -8.309 -17.098 1.00 92.88 101 GLN A O 1
ATOM 814 N N . LEU A 1 102 ? -1.142 -6.180 -16.670 1.00 93.31 102 LEU A N 1
ATOM 815 C CA . LEU A 1 102 ? -0.030 -5.942 -15.747 1.00 93.31 102 LEU A CA 1
ATOM 816 C C . LEU A 1 102 ? -0.187 -6.721 -14.440 1.00 93.31 102 LEU A C 1
ATOM 818 O O . LEU A 1 102 ? 0.781 -7.328 -13.976 1.00 93.31 102 LEU A O 1
ATOM 822 N N . LEU A 1 103 ? -1.392 -6.740 -13.869 1.00 93.06 103 LEU A N 1
ATOM 823 C CA . LEU A 1 103 ? -1.684 -7.483 -12.642 1.00 93.06 103 LEU A CA 1
ATOM 824 C C . LEU A 1 103 ? -1.469 -8.990 -12.821 1.00 93.06 103 LEU A C 1
ATOM 826 O O . LEU A 1 103 ? -0.880 -9.619 -11.935 1.00 93.06 103 LEU A O 1
ATOM 830 N N . ASP A 1 104 ? -1.852 -9.545 -13.972 1.00 91.81 104 ASP A N 1
ATOM 831 C CA . ASP A 1 104 ? -1.618 -10.949 -14.334 1.00 91.81 104 ASP A CA 1
ATOM 832 C C . ASP A 1 104 ? -0.120 -11.276 -14.423 1.00 91.81 104 ASP A C 1
ATOM 834 O O . ASP A 1 104 ? 0.322 -12.345 -13.997 1.00 91.81 104 ASP A O 1
ATOM 838 N N . LEU A 1 105 ? 0.689 -10.322 -14.895 1.00 91.62 105 LEU A N 1
ATOM 839 C CA . LEU A 1 105 ? 2.153 -10.413 -14.909 1.00 91.62 105 LEU A CA 1
ATOM 840 C C . LEU A 1 105 ? 2.793 -10.178 -13.526 1.00 91.62 105 LEU A C 1
ATOM 842 O O . LEU A 1 105 ? 4.002 -10.343 -13.361 1.00 91.62 105 LEU A O 1
ATOM 846 N N . GLY A 1 106 ? 2.005 -9.824 -12.508 1.00 92.19 106 GLY A N 1
ATOM 847 C CA . GLY A 1 106 ? 2.478 -9.569 -11.148 1.00 92.19 106 GLY A CA 1
ATOM 848 C C . GLY A 1 106 ? 2.975 -8.143 -10.900 1.00 92.19 106 GLY A C 1
ATOM 849 O O . GLY A 1 106 ? 3.613 -7.899 -9.869 1.00 92.19 106 GLY A O 1
ATOM 850 N N . TYR A 1 107 ? 2.661 -7.215 -11.801 1.00 94.62 107 TYR A N 1
ATOM 851 C CA . TYR A 1 107 ? 2.908 -5.786 -11.666 1.00 94.62 107 TYR A CA 1
ATOM 852 C C . TYR A 1 107 ? 1.659 -5.078 -11.144 1.00 94.62 107 TYR A C 1
ATOM 854 O O . TYR A 1 107 ? 0.564 -5.260 -11.662 1.00 94.62 107 TYR A O 1
ATOM 862 N N . TYR A 1 108 ? 1.817 -4.234 -10.131 1.00 95.38 108 TYR A N 1
ATOM 863 C CA . TYR A 1 108 ? 0.739 -3.407 -9.610 1.00 95.38 108 TYR A CA 1
ATOM 864 C C . TYR A 1 108 ? 0.795 -2.011 -10.253 1.00 95.38 108 TYR A C 1
ATOM 866 O O . TYR A 1 108 ? 1.748 -1.265 -10.004 1.00 95.38 108 TYR A O 1
ATOM 874 N N . PRO A 1 109 ? -0.184 -1.630 -11.090 1.00 94.62 109 PRO A N 1
ATOM 875 C CA . PRO A 1 109 ? -0.155 -0.355 -11.793 1.00 94.62 109 PRO A CA 1
ATOM 876 C C . PRO A 1 109 ? -0.471 0.824 -10.867 1.00 94.62 109 PRO A C 1
ATOM 878 O O . PRO A 1 109 ? -1.348 0.756 -10.011 1.00 94.62 109 PRO A O 1
ATOM 881 N N . ALA A 1 110 ? 0.210 1.953 -11.075 1.00 92.12 110 ALA A N 1
ATOM 882 C CA . ALA A 1 110 ? -0.068 3.194 -10.344 1.00 92.12 110 ALA A CA 1
ATOM 883 C C . ALA A 1 110 ? -1.342 3.922 -10.823 1.00 92.12 110 ALA A C 1
ATOM 885 O O . ALA A 1 110 ? -1.837 4.830 -10.150 1.00 92.12 110 ALA A O 1
ATOM 886 N N . SER A 1 111 ? -1.844 3.558 -12.007 1.00 88.62 111 SER A N 1
ATOM 887 C CA . SER A 1 111 ? -3.044 4.105 -12.646 1.00 88.62 111 SER A CA 1
ATOM 888 C C . SER A 1 111 ? -3.722 3.028 -13.489 1.00 88.62 111 SER A C 1
ATOM 890 O O . SER A 1 111 ? -3.032 2.258 -14.150 1.00 88.62 111 SER A O 1
ATOM 892 N N . SER A 1 112 ? -5.055 3.007 -13.502 1.00 85.06 112 SER A N 1
ATOM 893 C CA . SER A 1 112 ? -5.839 1.997 -14.227 1.00 85.06 112 SER A CA 1
ATOM 894 C C . SER A 1 112 ? -6.121 2.346 -15.693 1.00 85.06 112 SER A C 1
ATOM 896 O O . SER A 1 112 ? -6.401 1.457 -16.481 1.00 85.06 112 SER A O 1
ATOM 898 N N . ILE A 1 113 ? -6.070 3.630 -16.079 1.00 85.00 113 ILE A N 1
ATOM 899 C CA . ILE A 1 113 ? -6.469 4.064 -17.436 1.00 85.00 113 ILE A CA 1
ATOM 900 C C . ILE A 1 113 ? -5.301 3.987 -18.421 1.00 85.00 113 ILE A C 1
ATOM 902 O O . ILE A 1 113 ? -5.483 3.580 -19.562 1.00 85.00 113 ILE A O 1
ATOM 906 N N . ARG A 1 114 ? -4.113 4.433 -17.996 1.00 84.31 114 ARG A N 1
ATOM 907 C CA . ARG A 1 114 ? -2.895 4.395 -18.813 1.00 84.31 114 ARG A CA 1
ATOM 908 C C . ARG A 1 114 ? -1.667 4.253 -17.908 1.00 84.31 114 ARG A C 1
ATOM 910 O O . ARG A 1 114 ? -1.080 5.266 -17.502 1.00 84.31 114 ARG A O 1
ATOM 917 N N . PRO A 1 115 ? -1.299 3.024 -17.525 1.00 84.75 115 PRO A N 1
ATOM 918 C CA . PRO A 1 115 ? -0.234 2.777 -16.563 1.00 84.75 115 PRO A CA 1
ATOM 919 C C . PRO A 1 115 ? 1.124 3.194 -17.141 1.00 84.75 115 PRO A C 1
ATOM 921 O O . PRO A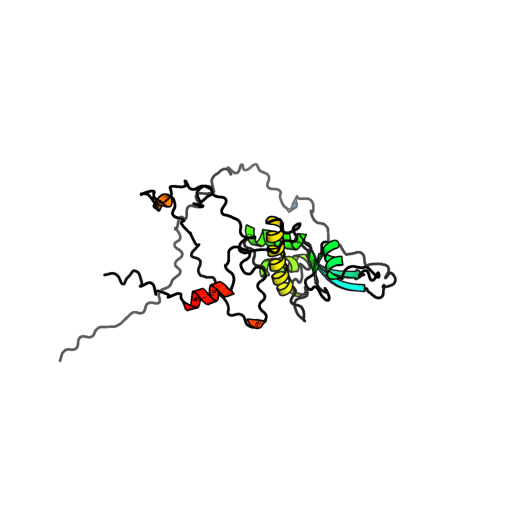 1 115 ? 1.658 2.570 -18.050 1.00 84.75 115 PRO A O 1
ATOM 924 N N . CYS A 1 116 ? 1.693 4.276 -16.608 1.00 88.31 116 CYS A N 1
ATOM 925 C CA . CYS A 1 116 ? 3.059 4.715 -16.932 1.00 88.31 116 CYS A CA 1
ATOM 926 C C . CYS A 1 116 ? 4.082 4.260 -15.880 1.00 88.31 116 CYS A C 1
ATOM 928 O O . CYS A 1 116 ? 5.281 4.261 -16.149 1.00 88.31 116 CYS A O 1
ATOM 930 N N . THR A 1 117 ? 3.597 3.868 -14.700 1.00 90.62 117 THR A N 1
ATOM 931 C CA . THR A 1 117 ? 4.392 3.334 -13.593 1.00 90.62 117 THR A CA 1
ATOM 932 C C . THR A 1 117 ? 3.749 2.065 -13.095 1.00 90.62 117 THR A C 1
ATOM 934 O O . THR A 1 117 ? 2.526 2.007 -12.912 1.00 90.62 117 THR A O 1
ATOM 937 N N . VAL A 1 118 ? 4.584 1.084 -12.799 1.00 94.44 118 VAL A N 1
ATOM 938 C CA . VAL A 1 118 ? 4.183 -0.145 -12.142 1.00 94.44 118 VAL A CA 1
ATOM 939 C C . VAL A 1 118 ? 5.128 -0.457 -10.992 1.00 94.44 118 VAL A C 1
ATOM 941 O O . VAL A 1 118 ? 6.332 -0.222 -11.068 1.00 94.44 118 VAL A O 1
ATOM 944 N N . PHE A 1 119 ? 4.572 -1.009 -9.925 1.00 95.38 119 PHE A N 1
ATOM 945 C CA . PHE A 1 119 ? 5.310 -1.473 -8.761 1.00 95.38 119 PHE A CA 1
ATOM 946 C C . PHE A 1 119 ? 5.278 -2.995 -8.740 1.00 95.38 119 PHE A C 1
ATOM 948 O O . PHE A 1 119 ? 4.216 -3.598 -8.899 1.00 95.38 119 PHE A O 1
ATOM 955 N N . MET A 1 120 ? 6.417 -3.650 -8.535 1.00 95.81 120 MET A N 1
ATOM 956 C CA . MET A 1 120 ? 6.393 -5.096 -8.329 1.00 95.81 120 MET A CA 1
ATOM 957 C C . MET A 1 120 ? 5.734 -5.434 -6.988 1.00 95.81 120 MET A C 1
ATOM 959 O O . MET A 1 120 ? 6.006 -4.790 -5.975 1.00 95.81 120 MET A O 1
ATOM 963 N N . ARG A 1 121 ? 4.925 -6.501 -6.939 1.00 94.69 121 ARG A N 1
ATOM 964 C CA . ARG A 1 121 ? 4.316 -6.963 -5.673 1.00 94.69 121 ARG A CA 1
ATOM 965 C C . ARG A 1 121 ? 5.358 -7.217 -4.576 1.00 94.69 121 ARG A C 1
ATOM 967 O O . ARG A 1 121 ? 5.131 -6.834 -3.436 1.00 94.69 121 ARG A O 1
ATOM 974 N N . ARG A 1 122 ? 6.532 -7.758 -4.943 1.00 95.56 122 ARG A N 1
ATOM 975 C CA . ARG A 1 122 ? 7.650 -7.994 -4.008 1.00 95.56 122 ARG A CA 1
ATOM 976 C C . ARG A 1 122 ? 8.152 -6.717 -3.329 1.00 95.56 122 ARG A C 1
ATOM 978 O O . ARG A 1 122 ? 8.456 -6.745 -2.144 1.00 95.56 122 ARG A O 1
ATOM 985 N N . LEU A 1 123 ? 8.192 -5.602 -4.058 1.00 96.06 123 LEU A N 1
ATOM 986 C CA . LEU A 1 123 ? 8.550 -4.298 -3.502 1.00 96.06 123 LEU A CA 1
ATOM 987 C C . LEU A 1 123 ? 7.489 -3.822 -2.508 1.00 96.06 123 LEU A C 1
ATOM 989 O O . LEU A 1 123 ? 7.825 -3.323 -1.441 1.00 96.06 123 LEU A O 1
ATOM 993 N N . LEU A 1 124 ? 6.209 -3.969 -2.848 1.00 96.44 124 LEU A N 1
ATOM 994 C CA . LEU A 1 124 ? 5.124 -3.532 -1.972 1.00 96.44 124 LEU A CA 1
ATOM 995 C C . LEU A 1 124 ? 5.092 -4.331 -0.661 1.00 96.44 124 LEU A C 1
ATOM 997 O O . LEU A 1 124 ? 4.868 -3.748 0.399 1.00 96.44 124 LEU A O 1
ATOM 1001 N N . ASP A 1 125 ? 5.374 -5.632 -0.718 1.00 95.69 125 ASP A N 1
ATOM 1002 C CA . ASP A 1 125 ? 5.505 -6.478 0.470 1.00 95.69 125 ASP A CA 1
ATOM 1003 C C . ASP A 1 125 ? 6.739 -6.108 1.315 1.00 95.69 125 ASP A C 1
ATOM 1005 O O . ASP A 1 125 ? 6.614 -5.952 2.532 1.00 95.69 125 ASP A O 1
ATOM 1009 N N . ASP A 1 126 ? 7.902 -5.885 0.686 1.00 96.31 126 ASP A N 1
ATOM 1010 C CA . ASP A 1 126 ? 9.120 -5.412 1.368 1.00 96.31 126 ASP A CA 1
ATOM 1011 C C . ASP A 1 126 ? 8.898 -4.049 2.035 1.00 96.31 126 ASP A C 1
ATOM 1013 O O . ASP A 1 126 ? 9.292 -3.840 3.181 1.00 96.31 126 ASP A O 1
ATOM 1017 N N . PHE A 1 127 ? 8.201 -3.133 1.358 1.00 95.69 127 PHE A N 1
ATOM 1018 C CA . PHE A 1 127 ? 7.865 -1.827 1.908 1.00 95.69 127 PHE A CA 1
ATOM 1019 C C . PHE A 1 127 ? 6.970 -1.934 3.146 1.00 95.69 127 PHE A C 1
ATOM 1021 O O . PHE A 1 127 ? 7.264 -1.311 4.169 1.00 95.69 127 PHE A O 1
ATOM 1028 N N . LEU A 1 128 ? 5.895 -2.730 3.080 1.00 94.56 128 LEU A N 1
ATOM 1029 C CA . LEU A 1 128 ? 5.009 -2.933 4.228 1.00 94.56 128 LEU A CA 1
ATOM 1030 C C . LEU A 1 128 ? 5.755 -3.556 5.414 1.00 94.56 128 LEU A C 1
ATOM 1032 O O . LEU A 1 128 ? 5.512 -3.161 6.555 1.00 94.56 128 LEU A O 1
ATOM 1036 N N . LEU A 1 129 ? 6.667 -4.496 5.161 1.00 95.44 129 LEU A N 1
ATOM 1037 C CA . LEU A 1 129 ? 7.483 -5.111 6.205 1.00 95.44 129 LEU A CA 1
ATOM 1038 C C . LEU A 1 129 ? 8.481 -4.110 6.807 1.00 95.44 129 LEU A C 1
ATOM 1040 O O . LEU A 1 129 ? 8.530 -3.957 8.024 1.00 95.44 129 LEU A O 1
ATOM 1044 N N . ALA A 1 130 ? 9.213 -3.365 5.976 1.00 95.19 130 ALA A N 1
ATOM 1045 C CA . ALA A 1 130 ? 10.165 -2.345 6.421 1.00 95.19 130 ALA A CA 1
ATOM 1046 C C . ALA A 1 130 ? 9.489 -1.204 7.202 1.00 95.19 130 ALA A C 1
ATOM 1048 O O . ALA A 1 130 ? 10.072 -0.639 8.132 1.00 95.19 130 ALA A O 1
ATOM 1049 N N . ASN A 1 131 ? 8.252 -0.859 6.844 1.00 93.00 131 ASN A N 1
ATOM 1050 C CA . ASN A 1 131 ? 7.470 0.122 7.581 1.00 93.00 131 ASN A CA 1
ATOM 1051 C C . ASN A 1 131 ? 7.076 -0.388 8.976 1.00 93.00 131 ASN A C 1
ATOM 1053 O O . ASN A 1 131 ? 7.158 0.377 9.934 1.00 93.00 131 ASN A O 1
ATOM 1057 N N . ARG A 1 132 ? 6.701 -1.668 9.100 1.00 91.31 132 ARG A N 1
ATOM 1058 C CA . ARG A 1 132 ? 6.289 -2.285 10.371 1.00 91.31 132 ARG A CA 1
ATOM 1059 C C . ARG A 1 132 ? 7.467 -2.569 11.300 1.00 91.31 132 ARG A C 1
ATOM 1061 O O . ARG A 1 132 ? 7.454 -2.113 12.437 1.00 91.31 132 ARG A O 1
ATOM 1068 N N . GLU A 1 133 ? 8.483 -3.272 10.807 1.00 95.50 133 GLU A N 1
ATOM 1069 C CA . GLU A 1 133 ? 9.606 -3.751 11.624 1.00 95.50 133 GLU A CA 1
ATOM 1070 C C . GLU A 1 133 ? 10.643 -2.655 11.869 1.00 95.50 133 GLU A C 1
ATOM 1072 O O . GLU A 1 133 ? 11.083 -2.422 12.991 1.00 95.50 133 GLU A O 1
ATOM 1077 N N . CYS A 1 134 ? 11.018 -1.930 10.815 1.00 93.88 134 CYS A N 1
ATOM 1078 C CA . CYS A 1 134 ? 12.098 -0.948 10.885 1.00 93.88 134 CYS A CA 1
ATOM 1079 C C . CYS A 1 134 ? 11.593 0.486 11.079 1.00 93.88 134 CYS A C 1
ATOM 1081 O O . CYS A 1 134 ? 12.393 1.418 11.006 1.00 93.88 134 CYS A O 1
ATOM 1083 N N . LYS A 1 135 ? 10.275 0.692 11.241 1.00 92.12 135 LYS A N 1
ATOM 1084 C CA . LYS A 1 135 ? 9.636 2.022 11.324 1.00 92.12 135 LYS A CA 1
ATOM 1085 C C . LYS A 1 135 ? 10.084 2.959 10.194 1.00 92.12 135 LYS A C 1
ATOM 1087 O O . LYS A 1 135 ? 10.196 4.174 10.364 1.00 92.12 135 LYS A O 1
ATOM 1092 N N . THR A 1 136 ? 10.390 2.391 9.025 1.00 92.06 136 THR A N 1
ATOM 1093 C CA . THR A 1 136 ? 10.968 3.151 7.916 1.00 92.06 136 THR A CA 1
ATOM 1094 C C . THR A 1 136 ? 9.904 4.064 7.320 1.00 92.06 136 THR A C 1
ATOM 1096 O O . THR A 1 136 ? 8.828 3.610 6.917 1.00 92.06 136 THR A O 1
ATOM 1099 N N . SER A 1 137 ? 10.203 5.363 7.247 1.00 91.75 137 SER A N 1
ATOM 1100 C CA . SER A 1 137 ? 9.315 6.318 6.589 1.00 91.75 137 SER A CA 1
ATOM 1101 C C . SER A 1 137 ? 9.247 6.039 5.079 1.00 91.75 137 SER A C 1
ATOM 1103 O O . SER A 1 137 ? 10.250 5.623 4.487 1.00 91.75 137 SER A O 1
ATOM 1105 N N . PRO A 1 138 ? 8.109 6.315 4.415 1.00 90.50 138 PRO A N 1
ATOM 1106 C CA . PRO A 1 138 ? 7.998 6.151 2.966 1.00 90.50 138 PRO A CA 1
ATOM 1107 C C . PRO A 1 138 ? 9.100 6.888 2.195 1.00 90.50 138 PRO A C 1
ATOM 1109 O O . PRO A 1 138 ? 9.651 6.365 1.228 1.00 90.50 138 PRO A O 1
ATOM 1112 N N . GLN A 1 139 ? 9.473 8.085 2.660 1.00 89.81 139 GLN A N 1
ATOM 1113 C CA . GLN A 1 139 ? 10.536 8.887 2.057 1.00 89.81 139 GLN A CA 1
ATOM 1114 C C . GLN A 1 139 ? 11.904 8.202 2.167 1.00 89.81 139 GLN A C 1
ATOM 1116 O O . GLN A 1 139 ? 12.662 8.180 1.198 1.00 89.81 139 GLN A O 1
ATOM 1121 N N . ASN A 1 140 ? 12.229 7.629 3.330 1.00 92.06 140 ASN A N 1
ATOM 1122 C CA . ASN A 1 140 ? 13.493 6.921 3.535 1.00 92.06 140 ASN A CA 1
ATOM 1123 C C . ASN A 1 140 ? 13.567 5.658 2.677 1.00 92.06 140 ASN A C 1
ATOM 1125 O O . ASN A 1 140 ? 14.608 5.391 2.077 1.00 92.06 140 ASN A O 1
ATOM 1129 N N . TYR A 1 141 ? 12.456 4.927 2.567 1.00 93.19 141 TYR A N 1
ATOM 1130 C CA . TYR A 1 141 ? 12.371 3.759 1.700 1.00 93.19 141 TYR A CA 1
ATOM 1131 C C . TYR A 1 141 ? 12.560 4.134 0.225 1.00 93.19 141 TYR A C 1
ATOM 1133 O O . TYR A 1 141 ? 13.369 3.532 -0.475 1.00 93.19 141 TYR A O 1
ATOM 1141 N N . TYR A 1 142 ? 11.900 5.192 -0.242 1.00 91.44 142 TYR A N 1
ATOM 1142 C CA . TYR A 1 142 ? 12.081 5.665 -1.612 1.00 91.44 142 TYR A CA 1
ATOM 1143 C C . TYR A 1 142 ? 13.517 6.160 -1.870 1.00 91.44 142 TYR A C 1
ATOM 1145 O O . TYR A 1 142 ? 14.124 5.843 -2.892 1.00 91.44 142 TYR A O 1
ATOM 1153 N N . ASN A 1 143 ? 14.132 6.846 -0.903 1.00 90.00 143 ASN A N 1
ATOM 1154 C CA . ASN A 1 143 ? 15.542 7.239 -0.981 1.00 90.00 143 ASN A CA 1
ATOM 1155 C C . ASN A 1 143 ? 16.497 6.030 -1.021 1.00 90.00 143 ASN A C 1
ATOM 1157 O O . ASN A 1 143 ? 17.533 6.104 -1.684 1.00 90.00 143 ASN A O 1
ATOM 1161 N N . LYS A 1 144 ? 16.167 4.916 -0.348 1.00 92.00 144 LYS A N 1
ATOM 1162 C CA . LYS A 1 144 ? 16.884 3.636 -0.491 1.00 92.00 144 LYS A CA 1
ATOM 1163 C C . LYS A 1 144 ? 16.811 3.156 -1.944 1.00 92.00 144 LYS A C 1
ATOM 1165 O O . LYS A 1 144 ? 17.861 2.901 -2.523 1.00 92.00 144 LYS A O 1
ATOM 1170 N N . LEU A 1 145 ? 15.628 3.129 -2.563 1.00 92.06 145 LEU A N 1
ATOM 1171 C CA . LEU A 1 145 ? 15.468 2.715 -3.969 1.00 92.06 145 LEU A CA 1
ATOM 1172 C C . LEU A 1 145 ? 16.289 3.578 -4.933 1.00 92.06 145 LEU A C 1
ATOM 1174 O O . LEU A 1 145 ? 16.956 3.051 -5.824 1.00 92.06 145 LEU A O 1
ATOM 1178 N N . ARG A 1 146 ? 16.318 4.898 -4.723 1.00 89.69 146 ARG A N 1
ATOM 1179 C CA . ARG A 1 146 ? 17.146 5.815 -5.527 1.00 89.69 146 ARG A CA 1
ATOM 1180 C C . ARG A 1 146 ? 18.633 5.490 -5.428 1.00 89.69 146 ARG A C 1
ATOM 1182 O O . ARG A 1 146 ? 19.323 5.486 -6.442 1.00 89.69 146 ARG A O 1
ATOM 1189 N N . ARG A 1 147 ? 19.124 5.197 -4.220 1.00 90.94 147 ARG A N 1
ATOM 1190 C CA . ARG A 1 147 ? 20.529 4.823 -3.991 1.00 90.94 147 ARG A CA 1
ATOM 1191 C C . ARG A 1 147 ? 20.875 3.461 -4.581 1.00 90.94 147 ARG A C 1
ATOM 1193 O O . ARG A 1 147 ? 21.985 3.308 -5.067 1.00 90.94 147 ARG A O 1
ATOM 1200 N N . ILE A 1 148 ? 19.948 2.505 -4.562 1.00 91.88 148 ILE A N 1
ATOM 1201 C CA . ILE A 1 148 ? 20.140 1.208 -5.226 1.00 91.88 148 ILE A CA 1
ATOM 1202 C C . ILE A 1 148 ? 20.216 1.412 -6.748 1.00 91.88 148 ILE A C 1
ATOM 1204 O O . ILE A 1 148 ? 21.119 0.890 -7.392 1.00 91.88 148 ILE A O 1
ATOM 1208 N N . THR A 1 149 ? 19.324 2.237 -7.305 1.00 89.31 149 THR A N 1
ATOM 1209 C CA . THR A 1 149 ? 19.250 2.509 -8.751 1.00 89.31 149 THR A CA 1
ATOM 1210 C C . THR A 1 149 ? 20.498 3.221 -9.276 1.00 89.31 149 THR A C 1
ATOM 1212 O O . THR A 1 149 ? 21.068 2.831 -10.291 1.00 89.31 149 THR A O 1
ATOM 1215 N N . ASN A 1 150 ? 20.926 4.289 -8.600 1.00 87.38 150 ASN A N 1
ATOM 1216 C CA . ASN A 1 150 ? 22.135 5.027 -8.944 1.00 87.38 150 ASN A CA 1
ATOM 1217 C C . ASN A 1 150 ? 22.872 5.437 -7.660 1.00 87.38 150 ASN A C 1
ATOM 1219 O O . ASN A 1 150 ? 22.570 6.490 -7.089 1.00 87.38 150 ASN A O 1
ATOM 1223 N N . PRO A 1 151 ? 23.860 4.637 -7.218 1.00 88.38 151 PRO A N 1
ATOM 1224 C CA . PRO A 1 151 ? 24.622 4.931 -6.008 1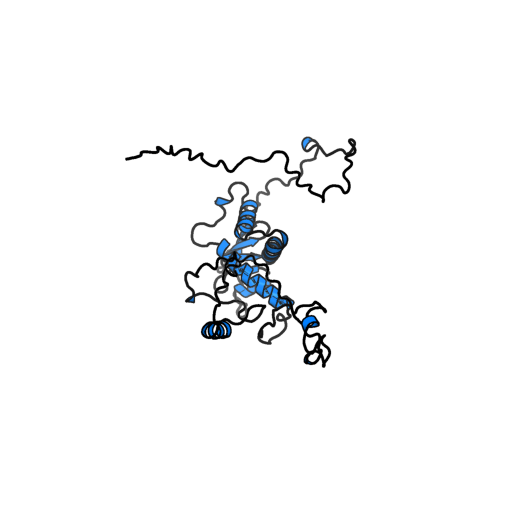.00 88.38 151 PRO A CA 1
ATOM 1225 C C . PRO A 1 151 ? 25.422 6.235 -6.091 1.00 88.38 151 PRO A C 1
ATOM 1227 O O . PRO A 1 151 ? 25.575 6.922 -5.084 1.00 88.38 151 PRO A O 1
ATOM 1230 N N . ALA A 1 152 ? 25.925 6.585 -7.280 1.00 86.69 152 ALA A N 1
ATOM 1231 C CA . ALA A 1 152 ? 26.781 7.754 -7.478 1.00 86.69 152 ALA A CA 1
ATOM 1232 C C . ALA A 1 152 ? 25.982 9.064 -7.474 1.00 86.69 152 ALA A C 1
ATOM 1234 O O . ALA A 1 152 ? 26.403 10.052 -6.875 1.00 86.69 152 ALA A O 1
ATOM 1235 N N . PHE A 1 153 ? 24.807 9.065 -8.111 1.00 84.19 153 PHE A N 1
ATOM 1236 C CA . PHE A 1 153 ? 23.955 10.246 -8.229 1.00 84.19 153 PHE A CA 1
ATOM 1237 C C . PHE A 1 153 ? 22.476 9.912 -7.964 1.00 84.19 153 PHE A C 1
ATOM 1239 O O . PHE A 1 153 ? 21.656 9.952 -8.884 1.00 84.19 153 PHE A O 1
ATOM 1246 N N . PRO A 1 154 ? 22.086 9.644 -6.701 1.00 83.12 154 PRO A N 1
ATOM 1247 C CA . PRO A 1 154 ? 20.703 9.292 -6.361 1.00 83.12 154 PRO A CA 1
ATOM 1248 C C . PRO A 1 154 ? 19.697 10.403 -6.691 1.00 83.12 154 PRO A C 1
ATOM 1250 O O . PRO A 1 154 ? 18.525 10.136 -6.951 1.00 83.12 154 PRO A O 1
ATOM 1253 N N . HIS A 1 155 ? 20.153 11.660 -6.689 1.00 80.00 155 HIS A N 1
ATOM 1254 C CA . HIS A 1 155 ? 19.324 12.823 -7.006 1.00 80.00 155 HIS A CA 1
ATOM 1255 C C . HIS A 1 155 ? 18.911 12.886 -8.486 1.00 80.00 155 HIS A C 1
ATOM 1257 O O . HIS A 1 155 ? 17.889 13.489 -8.792 1.00 80.00 155 HIS A O 1
ATOM 1263 N N . MET A 1 156 ? 19.668 12.236 -9.380 1.00 79.00 156 MET A N 1
ATOM 1264 C CA . MET A 1 156 ? 19.389 12.178 -10.822 1.00 79.00 156 MET A CA 1
ATOM 1265 C C . MET A 1 156 ? 18.351 11.114 -11.189 1.00 79.00 156 MET A C 1
ATOM 1267 O O . MET A 1 156 ? 17.864 11.100 -12.316 1.00 79.00 156 MET A O 1
ATOM 1271 N N . VAL A 1 157 ? 18.018 10.213 -10.260 1.00 78.00 157 VAL A N 1
ATOM 1272 C CA . VAL A 1 157 ? 16.922 9.259 -10.453 1.00 78.00 157 VAL A CA 1
ATOM 1273 C C . VAL A 1 157 ? 15.612 10.057 -10.552 1.00 78.00 157 VAL A C 1
ATOM 1275 O O . VAL A 1 157 ? 15.390 10.900 -9.673 1.00 78.00 157 VAL A O 1
ATOM 1278 N N . PRO A 1 158 ? 14.785 9.851 -11.600 1.00 65.44 158 PRO A N 1
ATOM 1279 C CA . PRO A 1 158 ? 13.705 10.766 -11.957 1.00 65.44 158 PRO A CA 1
ATOM 1280 C C . PRO A 1 158 ? 12.718 11.020 -10.813 1.00 65.44 158 PRO A C 1
ATOM 1282 O O . PRO A 1 158 ? 11.982 10.126 -10.409 1.00 65.44 158 PRO A O 1
ATOM 1285 N N . ASP A 1 159 ? 12.683 12.265 -10.338 1.00 60.59 159 ASP A N 1
ATOM 1286 C CA . ASP A 1 159 ? 11.648 12.797 -9.435 1.00 60.59 159 ASP A CA 1
ATOM 1287 C C . ASP A 1 159 ? 11.031 14.106 -9.966 1.00 60.59 159 ASP A C 1
ATOM 1289 O O . ASP A 1 159 ? 10.025 14.571 -9.433 1.00 60.59 159 ASP A O 1
ATOM 1293 N N . TYR A 1 160 ? 11.644 14.755 -10.967 1.00 47.62 160 TYR A N 1
ATOM 1294 C CA . TYR A 1 160 ? 11.654 16.223 -10.961 1.00 47.62 160 TYR A CA 1
ATOM 1295 C C . TYR A 1 160 ? 10.703 16.960 -11.916 1.00 47.62 160 TYR A C 1
ATOM 1297 O O . TYR A 1 160 ? 10.487 18.138 -11.665 1.00 47.62 160 TYR A O 1
ATOM 1305 N N . ASP A 1 161 ? 10.105 16.348 -12.952 1.00 46.56 161 ASP A N 1
ATOM 1306 C CA . ASP A 1 161 ? 9.506 17.193 -14.018 1.00 46.56 161 ASP A CA 1
ATOM 1307 C C . ASP A 1 161 ? 8.008 17.019 -14.331 1.00 46.56 161 ASP A C 1
ATOM 1309 O O . ASP A 1 161 ? 7.414 17.869 -14.982 1.00 46.56 161 ASP A O 1
ATOM 1313 N N . ALA A 1 162 ? 7.331 15.985 -13.825 1.00 42.75 162 ALA A N 1
ATOM 1314 C CA . ALA A 1 162 ? 5.860 15.884 -13.947 1.00 42.75 162 ALA A CA 1
ATOM 1315 C C . ALA A 1 162 ? 5.235 14.776 -13.093 1.00 42.75 162 ALA A C 1
ATOM 1317 O O . ALA A 1 162 ? 4.019 14.748 -12.892 1.00 42.75 162 ALA A O 1
ATOM 1318 N N . GLN A 1 163 ? 6.046 13.830 -12.624 1.00 57.59 163 GLN A N 1
ATOM 1319 C CA . GLN A 1 163 ? 5.566 12.573 -12.083 1.00 57.59 163 GLN A CA 1
ATOM 1320 C C . GLN A 1 163 ? 6.314 12.214 -10.813 1.00 57.59 163 GLN A C 1
ATOM 1322 O O . GLN A 1 163 ? 7.379 11.611 -10.815 1.00 57.59 163 GLN A O 1
ATOM 1327 N N . ASP A 1 164 ? 5.706 12.627 -9.711 1.00 73.12 164 ASP A N 1
ATOM 1328 C CA . ASP A 1 164 ? 6.148 12.321 -8.364 1.00 73.12 164 ASP A CA 1
ATOM 1329 C C . ASP A 1 164 ? 5.858 10.834 -8.076 1.00 73.12 164 ASP A C 1
ATOM 1331 O O . ASP A 1 164 ? 4.800 10.460 -7.559 1.00 73.12 164 ASP A O 1
ATOM 1335 N N . ARG A 1 165 ? 6.780 9.959 -8.501 1.00 82.75 165 ARG A N 1
ATOM 1336 C CA . ARG A 1 165 ? 6.720 8.499 -8.300 1.00 82.75 165 ARG A CA 1
ATOM 1337 C C . ARG A 1 165 ? 6.648 8.144 -6.812 1.00 82.75 165 ARG A C 1
ATOM 1339 O O . ARG A 1 165 ? 6.055 7.133 -6.444 1.00 82.75 165 ARG A O 1
ATOM 1346 N N . TYR A 1 166 ? 7.187 9.001 -5.947 1.00 87.50 166 TYR A N 1
ATOM 1347 C CA . TYR A 1 166 ? 7.034 8.887 -4.502 1.00 87.50 166 TYR A CA 1
ATOM 1348 C C . TYR A 1 166 ? 5.564 9.021 -4.064 1.00 87.50 166 TYR A C 1
ATOM 1350 O O . TYR A 1 166 ? 5.068 8.179 -3.313 1.00 87.50 166 TYR A O 1
ATOM 1358 N N . LYS A 1 167 ? 4.814 10.007 -4.576 1.00 87.94 167 LYS A N 1
ATOM 1359 C CA . LYS A 1 167 ? 3.357 10.093 -4.331 1.00 87.94 167 LYS A CA 1
ATOM 1360 C C . LYS A 1 167 ? 2.601 8.880 -4.866 1.00 87.94 167 LYS A C 1
ATOM 1362 O O . LYS A 1 167 ? 1.620 8.452 -4.258 1.00 87.94 167 LYS A O 1
ATOM 1367 N N . GLU A 1 168 ? 3.039 8.321 -5.989 1.00 90.31 168 GLU A N 1
ATOM 1368 C CA . GLU A 1 168 ? 2.467 7.079 -6.515 1.00 90.31 168 GLU A CA 1
ATOM 1369 C C . GLU A 1 168 ? 2.736 5.899 -5.577 1.00 90.31 168 GLU A C 1
ATOM 1371 O O . GLU A 1 168 ? 1.802 5.157 -5.285 1.00 90.31 168 GLU A O 1
ATOM 1376 N N . LEU A 1 169 ? 3.948 5.779 -5.022 1.00 91.19 169 LEU A N 1
ATOM 1377 C CA . LEU A 1 169 ? 4.280 4.773 -4.010 1.00 91.19 169 LEU A CA 1
ATOM 1378 C C . LEU A 1 169 ? 3.403 4.922 -2.761 1.00 91.19 169 LEU A C 1
ATOM 1380 O O . LEU A 1 169 ? 2.896 3.927 -2.250 1.00 91.19 169 LEU A O 1
ATOM 1384 N N . LEU A 1 170 ? 3.180 6.149 -2.278 1.00 91.50 170 LEU A N 1
ATOM 1385 C CA . LEU A 1 170 ? 2.277 6.398 -1.149 1.00 91.50 170 LEU A CA 1
ATOM 1386 C C . LEU A 1 170 ? 0.860 5.894 -1.435 1.00 91.50 170 LEU A C 1
ATOM 1388 O O . LEU A 1 170 ? 0.289 5.165 -0.629 1.00 91.50 170 LEU A O 1
ATOM 1392 N N . ARG A 1 171 ? 0.302 6.235 -2.600 1.00 91.25 171 ARG A N 1
ATOM 1393 C CA . ARG A 1 171 ? -1.049 5.803 -2.978 1.00 91.25 171 ARG A CA 1
ATOM 1394 C C . ARG A 1 171 ? -1.129 4.287 -3.137 1.00 91.25 171 ARG A C 1
ATOM 1396 O O . ARG A 1 171 ? -2.024 3.650 -2.588 1.00 91.25 171 ARG A O 1
ATOM 1403 N N . VAL A 1 172 ? -0.197 3.710 -3.891 1.00 93.44 172 VAL A N 1
ATOM 1404 C CA . VAL A 1 172 ? -0.184 2.278 -4.199 1.00 93.44 172 VAL A CA 1
ATOM 1405 C C . VAL A 1 172 ? 0.059 1.452 -2.940 1.00 93.44 172 VAL A C 1
ATOM 1407 O O . VAL A 1 172 ? -0.599 0.435 -2.759 1.00 93.44 172 VAL A O 1
ATOM 1410 N N . SER A 1 173 ? 0.933 1.888 -2.033 1.00 93.50 173 SER A N 1
ATOM 1411 C CA . SER A 1 173 ? 1.161 1.176 -0.770 1.00 93.50 173 SER A CA 1
ATOM 1412 C C . SER A 1 173 ? -0.076 1.153 0.132 1.00 93.50 173 SER A C 1
ATOM 1414 O O . SER A 1 173 ? -0.380 0.108 0.707 1.00 93.50 173 SER A O 1
ATOM 1416 N N . GLN A 1 174 ? -0.842 2.248 0.200 1.00 92.56 174 GLN A N 1
ATOM 1417 C CA . GLN A 1 174 ? -2.120 2.287 0.921 1.00 92.56 174 GLN A CA 1
ATOM 1418 C C . GLN A 1 174 ? -3.148 1.329 0.310 1.00 92.56 174 GLN A C 1
ATOM 1420 O O . GLN A 1 174 ? -3.771 0.542 1.025 1.00 92.56 174 GLN A O 1
ATOM 1425 N N . GLN A 1 175 ? -3.295 1.348 -1.019 1.00 93.62 175 GLN A N 1
ATOM 1426 C CA . GLN A 1 175 ? -4.161 0.402 -1.722 1.00 93.62 175 GLN A CA 1
ATOM 1427 C C . GLN A 1 175 ? -3.714 -1.042 -1.472 1.00 93.62 175 GLN A C 1
ATOM 1429 O O . GLN A 1 175 ? -4.533 -1.888 -1.125 1.00 93.62 175 GLN A O 1
ATOM 1434 N N . TRP A 1 176 ? -2.412 -1.318 -1.572 1.00 94.88 176 TRP A N 1
ATOM 1435 C CA . TRP A 1 176 ? -1.841 -2.643 -1.348 1.00 94.88 176 TRP A CA 1
ATOM 1436 C C . TRP A 1 176 ? -2.109 -3.153 0.064 1.00 94.88 176 TRP A C 1
ATOM 1438 O O . TRP A 1 176 ? -2.525 -4.299 0.224 1.00 94.88 176 TRP A O 1
ATOM 1448 N N . GLN A 1 177 ? -1.957 -2.305 1.085 1.00 92.81 177 GLN A N 1
ATOM 1449 C CA . GLN A 1 177 ? -2.289 -2.654 2.465 1.00 92.81 177 GLN A CA 1
ATOM 1450 C C . GLN A 1 177 ? -3.752 -3.091 2.600 1.00 92.81 177 GLN A C 1
ATOM 1452 O O . GLN A 1 177 ? -4.042 -4.083 3.269 1.00 92.81 177 GLN A O 1
ATOM 1457 N N . ILE A 1 178 ? -4.674 -2.393 1.939 1.00 91.88 178 ILE A N 1
ATOM 1458 C CA . ILE A 1 178 ? -6.101 -2.737 1.960 1.00 91.88 178 ILE A CA 1
ATOM 1459 C C . ILE A 1 178 ? -6.371 -4.024 1.192 1.00 91.88 178 ILE A C 1
ATOM 1461 O O . ILE A 1 178 ? -7.126 -4.866 1.675 1.00 91.88 178 ILE A O 1
ATOM 1465 N N . GLN A 1 179 ? -5.700 -4.240 0.062 1.00 91.62 179 GLN A N 1
ATOM 1466 C CA . GLN A 1 179 ? -5.761 -5.514 -0.650 1.00 91.62 179 GLN A CA 1
ATOM 1467 C C . GLN A 1 179 ? -5.254 -6.673 0.222 1.00 91.62 179 GLN A C 1
ATOM 1469 O O . GLN A 1 179 ? -5.881 -7.734 0.235 1.00 91.62 179 GLN A O 1
ATOM 1474 N N . GLN A 1 180 ? -4.194 -6.471 1.017 1.00 91.88 180 GLN A N 1
ATOM 1475 C CA . GLN A 1 180 ? -3.736 -7.478 1.979 1.00 91.88 180 GLN A CA 1
ATOM 1476 C C . GLN A 1 180 ? -4.775 -7.733 3.074 1.00 91.88 180 GLN A C 1
ATOM 1478 O O . GLN A 1 180 ? -5.060 -8.891 3.365 1.00 91.88 180 GLN A O 1
ATOM 1483 N N . MET A 1 181 ? -5.400 -6.690 3.632 1.00 90.56 181 MET A N 1
ATOM 1484 C CA . MET A 1 181 ? -6.473 -6.857 4.624 1.00 90.56 181 MET A CA 1
ATOM 1485 C C . MET A 1 181 ? -7.663 -7.639 4.052 1.00 90.56 181 MET A C 1
ATOM 1487 O O . MET A 1 181 ? -8.133 -8.587 4.677 1.00 90.56 181 MET A O 1
ATOM 1491 N N . ARG A 1 182 ? -8.101 -7.315 2.829 1.00 91.19 182 ARG A N 1
ATOM 1492 C CA . ARG A 1 182 ? -9.174 -8.039 2.123 1.00 91.19 182 ARG A CA 1
ATOM 1493 C C . ARG A 1 182 ? -8.820 -9.506 1.896 1.00 91.19 182 ARG A C 1
ATOM 1495 O O . ARG A 1 182 ? -9.647 -10.383 2.139 1.00 91.19 182 ARG A O 1
ATOM 1502 N N . LYS A 1 183 ? -7.583 -9.782 1.472 1.00 90.69 183 LYS A N 1
ATOM 1503 C CA . LYS A 1 183 ? -7.075 -11.146 1.288 1.00 90.69 183 LYS A CA 1
ATOM 1504 C C . LYS A 1 183 ? -7.063 -11.918 2.609 1.00 90.69 183 LYS A C 1
ATOM 1506 O O . LYS A 1 183 ? -7.532 -13.051 2.639 1.00 90.69 183 LYS A O 1
ATOM 1511 N N . MET A 1 184 ? -6.579 -11.307 3.691 1.00 89.00 184 MET A N 1
ATOM 1512 C CA . MET A 1 184 ? -6.540 -11.920 5.024 1.00 89.00 184 MET A CA 1
ATOM 1513 C C . MET A 1 184 ? -7.938 -12.218 5.579 1.00 89.00 184 MET A C 1
ATOM 1515 O O . MET A 1 184 ? -8.134 -13.262 6.190 1.00 89.00 184 MET A O 1
ATOM 1519 N N . ALA A 1 185 ? -8.915 -11.346 5.325 1.00 88.69 185 ALA A N 1
ATOM 1520 C CA . ALA A 1 185 ? -10.310 -11.555 5.712 1.00 88.69 185 ALA A CA 1
ATOM 1521 C C . ALA A 1 185 ? -11.066 -12.551 4.798 1.00 88.69 185 ALA A C 1
ATOM 1523 O O . ALA A 1 185 ? -12.208 -12.912 5.076 1.00 88.69 185 ALA A O 1
ATOM 1524 N N . GLY A 1 186 ? -10.437 -13.033 3.718 1.00 89.06 186 GLY A N 1
ATOM 1525 C CA . GLY A 1 186 ? -11.016 -14.030 2.813 1.00 89.06 186 GLY A CA 1
ATOM 1526 C C . GLY A 1 186 ? -11.942 -13.465 1.731 1.00 89.06 186 GLY A C 1
ATOM 1527 O O . GLY A 1 186 ? -12.604 -14.240 1.043 1.00 89.06 186 GLY A O 1
ATOM 1528 N N . PHE A 1 187 ? -11.958 -12.146 1.519 1.00 88.56 187 PHE A N 1
ATOM 1529 C CA . PHE A 1 187 ? -12.760 -11.486 0.475 1.00 88.56 187 PHE A CA 1
ATOM 1530 C C . PHE A 1 187 ? -12.187 -11.640 -0.943 1.00 88.56 187 PHE A C 1
ATOM 1532 O O . PHE A 1 187 ? -12.753 -11.126 -1.897 1.00 88.56 187 PHE A O 1
ATOM 1539 N N . GLY A 1 188 ? -11.075 -12.361 -1.118 1.00 81.62 188 GLY A N 1
ATOM 1540 C CA . GLY A 1 188 ? -10.525 -12.654 -2.448 1.00 81.62 188 GLY A CA 1
ATOM 1541 C C . GLY A 1 188 ? -11.315 -13.697 -3.252 1.00 81.62 188 GLY A C 1
ATOM 1542 O O . GLY A 1 188 ? -11.094 -13.821 -4.452 1.00 81.62 188 GLY A O 1
ATOM 1543 N N . HIS A 1 189 ? -12.206 -14.456 -2.603 1.00 82.38 189 HIS A N 1
ATOM 1544 C CA . HIS A 1 189 ? -12.979 -15.548 -3.218 1.00 82.38 189 HIS A CA 1
ATOM 1545 C C . HIS A 1 189 ? -14.492 -15.430 -2.988 1.00 82.38 189 HIS A C 1
ATOM 1547 O O . HIS A 1 189 ? -15.225 -16.379 -3.256 1.00 82.38 189 HIS A O 1
ATOM 1553 N N . ARG A 1 190 ? -14.949 -14.306 -2.432 1.00 85.25 190 ARG A N 1
ATOM 1554 C CA . ARG A 1 190 ? -16.358 -14.051 -2.123 1.00 85.25 190 ARG A CA 1
ATOM 1555 C C . ARG A 1 190 ? -16.845 -12.906 -2.998 1.00 85.25 190 ARG A C 1
ATOM 1557 O O . ARG A 1 190 ? -16.118 -11.931 -3.162 1.00 85.25 190 ARG A O 1
ATOM 1564 N N . ASP A 1 191 ? -18.073 -13.020 -3.487 1.00 81.06 191 ASP A N 1
ATOM 1565 C CA . ASP A 1 191 ? -18.758 -11.942 -4.214 1.00 81.06 191 ASP A CA 1
ATOM 1566 C C . ASP A 1 191 ? -19.550 -11.019 -3.268 1.00 81.06 191 ASP A C 1
ATOM 1568 O O . ASP A 1 191 ? -20.170 -10.048 -3.704 1.00 81.06 191 ASP A O 1
ATOM 1572 N N . ASP A 1 192 ? -19.538 -11.318 -1.965 1.00 86.56 192 ASP A N 1
ATOM 1573 C CA . ASP A 1 192 ? -20.240 -10.540 -0.951 1.00 86.56 192 ASP A CA 1
ATOM 1574 C C . ASP A 1 192 ? -19.601 -9.150 -0.783 1.00 86.56 192 ASP A C 1
ATOM 1576 O O . ASP A 1 192 ? -18.369 -9.031 -0.733 1.00 86.56 192 ASP A O 1
ATOM 1580 N N . PRO A 1 193 ? -20.410 -8.083 -0.648 1.00 86.38 193 PRO A N 1
ATOM 1581 C CA . PRO A 1 193 ? -19.883 -6.770 -0.316 1.00 86.38 193 PRO A CA 1
ATOM 1582 C C . PRO A 1 193 ? -19.231 -6.798 1.070 1.00 86.38 193 PRO A C 1
ATOM 1584 O O . PRO A 1 193 ? -19.692 -7.486 1.980 1.00 86.38 193 PRO A O 1
ATOM 1587 N N . ILE A 1 194 ? -18.169 -6.012 1.237 1.00 87.69 194 ILE A N 1
ATOM 1588 C CA . ILE A 1 194 ? -17.500 -5.860 2.531 1.00 87.69 194 ILE A CA 1
ATOM 1589 C C . ILE A 1 194 ? -18.425 -5.048 3.441 1.00 87.69 194 ILE A C 1
ATOM 1591 O O . ILE A 1 194 ? -18.763 -3.908 3.125 1.00 87.69 194 ILE A O 1
ATOM 1595 N N . GLY A 1 195 ? -18.846 -5.635 4.557 1.00 86.94 195 GLY A N 1
ATOM 1596 C CA . GLY A 1 195 ? -19.690 -4.991 5.552 1.00 86.94 195 GLY A CA 1
ATOM 1597 C C . GLY A 1 195 ? -18.913 -4.132 6.549 1.00 86.94 195 GLY A C 1
ATOM 1598 O O . GLY A 1 195 ? -17.708 -3.882 6.429 1.00 86.94 195 GLY A O 1
ATOM 1599 N N . HIS A 1 196 ? -19.635 -3.668 7.566 1.00 85.38 196 HIS A N 1
ATOM 1600 C CA . HIS A 1 196 ? -19.078 -2.896 8.674 1.00 85.38 196 HIS A CA 1
ATOM 1601 C C . HIS A 1 196 ? -18.166 -3.766 9.541 1.00 85.38 196 HIS A C 1
ATOM 1603 O O . HIS A 1 196 ? -18.600 -4.792 10.061 1.00 85.38 196 HIS A O 1
ATOM 1609 N N . ARG A 1 197 ? -16.923 -3.320 9.759 1.00 85.25 197 ARG A N 1
ATOM 1610 C CA . ARG A 1 197 ? -15.882 -4.016 10.543 1.00 85.25 197 ARG A CA 1
ATOM 1611 C C . ARG A 1 197 ? -15.481 -5.404 10.030 1.00 85.25 197 ARG A C 1
ATOM 1613 O O . ARG A 1 197 ? -14.761 -6.109 10.734 1.00 85.25 197 ARG A O 1
ATOM 1620 N N . ASP A 1 198 ? -15.872 -5.790 8.822 1.00 87.88 198 ASP A N 1
ATOM 1621 C CA . ASP A 1 198 ? -15.562 -7.113 8.266 1.00 87.88 198 ASP A CA 1
ATOM 1622 C C . ASP A 1 198 ? -14.063 -7.336 7.998 1.00 87.88 198 ASP A C 1
ATOM 1624 O O . ASP A 1 198 ? -13.588 -8.471 7.969 1.00 87.88 198 ASP A O 1
ATOM 1628 N N . LEU A 1 199 ? -13.298 -6.258 7.816 1.00 88.88 199 LEU A N 1
ATOM 1629 C CA . LEU A 1 199 ? -11.838 -6.289 7.693 1.00 88.88 199 LEU A CA 1
ATOM 1630 C C . LEU A 1 199 ? -11.129 -6.092 9.040 1.00 88.88 199 LEU A C 1
ATOM 1632 O O . LEU A 1 199 ? -9.900 -6.152 9.098 1.00 88.88 199 LEU A O 1
ATOM 1636 N N . ALA A 1 200 ? -11.867 -5.815 10.118 1.00 87.44 200 ALA A N 1
ATOM 1637 C CA . ALA A 1 200 ? -11.280 -5.639 11.435 1.00 87.44 200 ALA A CA 1
ATOM 1638 C C . ALA A 1 200 ? -10.862 -6.994 12.007 1.00 87.44 200 ALA A C 1
ATOM 1640 O O . ALA A 1 200 ? -11.637 -7.949 12.045 1.00 87.44 200 ALA A O 1
ATOM 1641 N N . ILE A 1 201 ? -9.641 -7.062 12.533 1.00 82.69 201 ILE A N 1
ATOM 1642 C CA . ILE A 1 201 ? -9.210 -8.237 13.285 1.00 82.69 201 ILE A CA 1
ATOM 1643 C C . ILE A 1 201 ? -10.003 -8.253 14.593 1.00 82.69 201 ILE A C 1
ATOM 1645 O O . ILE A 1 201 ? -9.869 -7.355 15.430 1.00 82.69 201 ILE A O 1
ATOM 1649 N N . GLN A 1 202 ? -10.843 -9.272 14.769 1.00 77.12 202 GLN A N 1
ATOM 1650 C CA . GLN A 1 202 ? -11.518 -9.501 16.040 1.00 77.12 202 GLN A CA 1
ATOM 1651 C C . GLN A 1 202 ? -10.475 -9.758 17.121 1.00 77.12 202 GLN A C 1
ATOM 1653 O O . GLN A 1 202 ? -9.498 -10.462 16.882 1.00 77.12 202 GLN A O 1
ATOM 1658 N N . CYS A 1 203 ? -10.674 -9.176 18.307 1.00 76.88 203 CYS A N 1
ATOM 1659 C CA . CYS A 1 203 ? -9.741 -9.363 19.410 1.00 76.88 203 CYS A CA 1
ATOM 1660 C C . CYS A 1 203 ? -9.654 -10.866 19.735 1.00 76.88 203 CYS A C 1
ATOM 1662 O O . CYS A 1 203 ? -10.648 -11.428 20.201 1.00 76.88 203 CYS A O 1
ATOM 1664 N N . PRO A 1 204 ? -8.501 -11.520 19.495 1.00 66.94 204 PRO A N 1
ATOM 1665 C CA . PRO A 1 204 ? -8.384 -12.968 19.636 1.00 66.94 204 PRO A CA 1
ATOM 1666 C C . PRO A 1 204 ? -8.209 -13.390 21.101 1.00 66.94 204 PRO A C 1
ATOM 1668 O O . PRO A 1 204 ? -8.161 -14.579 21.403 1.00 66.94 204 PRO A O 1
ATOM 1671 N N . ALA A 1 205 ? -8.069 -12.427 22.018 1.00 65.81 205 ALA A N 1
ATOM 1672 C CA . ALA A 1 205 ? -7.780 -12.705 23.410 1.00 65.81 205 ALA A CA 1
ATOM 1673 C C . ALA A 1 205 ? -9.017 -13.297 24.113 1.00 65.81 205 ALA A C 1
ATOM 1675 O O . ALA A 1 205 ? -10.046 -12.620 24.180 1.00 65.81 205 ALA A O 1
ATOM 1676 N N . PRO A 1 206 ? -8.913 -14.482 24.745 1.00 63.53 206 PRO A N 1
ATOM 1677 C CA . PRO A 1 206 ? -9.990 -15.040 25.567 1.00 63.53 206 PRO A CA 1
ATOM 1678 C C . PRO A 1 206 ? -10.319 -14.164 26.786 1.00 63.53 206 PRO A C 1
ATOM 1680 O O . PRO A 1 206 ? -11.391 -14.305 27.364 1.00 63.53 206 PRO A O 1
ATOM 1683 N N . ALA A 1 207 ? -9.423 -13.239 27.144 1.00 70.50 207 ALA A N 1
ATOM 1684 C CA . ALA A 1 207 ? -9.630 -12.233 28.179 1.00 70.50 207 ALA A CA 1
ATOM 1685 C C . ALA A 1 207 ? -10.462 -11.022 27.715 1.00 70.50 207 ALA A C 1
ATOM 1687 O O . ALA A 1 207 ? -10.897 -10.239 28.552 1.00 70.50 207 ALA A O 1
ATOM 1688 N N . CYS A 1 208 ? -10.681 -10.828 26.408 1.00 84.44 208 CYS A N 1
ATOM 1689 C CA . CYS A 1 208 ? -11.551 -9.758 25.927 1.00 84.44 208 CYS A CA 1
ATOM 1690 C C . CYS A 1 208 ? -13.015 -10.182 26.135 1.00 84.44 208 CYS A C 1
ATOM 1692 O O . CYS A 1 208 ? -13.433 -11.168 25.528 1.00 84.44 208 CYS A O 1
ATOM 1694 N N . PRO A 1 209 ? -13.803 -9.483 26.969 1.00 84.50 209 PRO A N 1
ATOM 1695 C CA . PRO A 1 209 ? -15.171 -9.894 27.263 1.00 84.50 209 PRO A CA 1
ATOM 1696 C C . PRO A 1 209 ? -16.069 -9.703 26.028 1.00 84.50 209 PRO A C 1
ATOM 1698 O O . PRO A 1 209 ? -16.261 -8.581 25.556 1.00 84.50 209 PRO A O 1
ATOM 1701 N N . GLN A 1 210 ? -16.609 -10.804 25.496 1.00 85.31 210 GLN A N 1
ATOM 1702 C CA . GLN A 1 210 ? -17.449 -10.864 24.296 1.00 85.31 210 GLN A CA 1
ATOM 1703 C C . GLN A 1 210 ? -18.810 -11.506 24.627 1.00 85.31 210 GLN A C 1
ATOM 1705 O O . GLN A 1 210 ? -18.912 -12.731 24.784 1.00 85.31 210 GLN A O 1
ATOM 1710 N N . PRO A 1 211 ? -19.881 -10.697 24.734 1.00 86.62 211 PRO A N 1
ATOM 1711 C CA . PRO A 1 211 ? -21.224 -11.199 25.004 1.00 86.62 211 PRO A CA 1
ATOM 1712 C C . PRO A 1 211 ? -21.654 -12.270 23.995 1.00 86.62 211 PRO A C 1
ATOM 1714 O O . PRO A 1 211 ? -21.591 -12.047 22.791 1.00 86.62 211 PRO A O 1
ATOM 1717 N N . GLY A 1 212 ? -22.105 -13.425 24.494 1.00 84.81 212 GLY A N 1
ATOM 1718 C CA . GLY A 1 212 ? -22.566 -14.543 23.661 1.00 84.81 212 GLY A CA 1
ATOM 1719 C C . GLY A 1 212 ? -21.461 -15.433 23.078 1.00 84.81 212 GLY A C 1
ATOM 1720 O O . GLY A 1 212 ? -21.788 -16.398 22.397 1.00 84.81 212 GLY A O 1
ATOM 1721 N N . ILE A 1 213 ? -20.181 -15.140 23.345 1.00 85.94 213 ILE A N 1
ATOM 1722 C CA . ILE A 1 213 ? -19.043 -15.954 22.884 1.00 85.94 213 ILE A CA 1
ATOM 1723 C C . ILE A 1 213 ? -18.304 -16.572 24.075 1.00 85.94 213 ILE A C 1
ATOM 1725 O O . ILE A 1 213 ? -18.288 -17.789 24.222 1.00 85.94 213 ILE A O 1
ATOM 1729 N N . ASN A 1 214 ? -17.707 -15.747 24.941 1.00 87.06 214 ASN A N 1
ATOM 1730 C CA . ASN A 1 214 ? -16.912 -16.198 26.094 1.00 87.06 214 ASN A CA 1
ATOM 1731 C C . ASN A 1 214 ? -17.448 -15.698 27.447 1.00 87.06 214 ASN A C 1
ATOM 1733 O O . ASN A 1 214 ? -16.829 -15.951 28.479 1.00 87.06 214 ASN A O 1
ATOM 1737 N N . LEU A 1 215 ? -18.583 -14.992 27.454 1.00 88.31 215 LEU A N 1
ATOM 1738 C CA . LEU A 1 215 ? -19.250 -14.547 28.677 1.00 88.31 215 LEU A CA 1
ATOM 1739 C C . LEU A 1 215 ? -20.379 -15.506 29.087 1.00 88.31 215 LEU A C 1
ATOM 1741 O O . LEU A 1 215 ? -21.145 -15.929 28.217 1.00 88.31 215 LEU A O 1
ATOM 1745 N N . PRO A 1 216 ? -20.540 -15.810 30.391 1.00 88.62 216 PRO A N 1
ATOM 1746 C CA . PRO A 1 216 ? -21.661 -16.613 30.884 1.00 88.62 216 PRO A CA 1
ATOM 1747 C C . PRO A 1 216 ? -22.984 -15.861 30.707 1.00 88.62 216 PRO A C 1
ATOM 1749 O O . PRO A 1 216 ? -23.008 -14.648 30.849 1.00 88.62 216 PRO A O 1
ATOM 1752 N N . GLU A 1 217 ? -24.111 -16.538 30.471 1.00 89.75 217 GLU A N 1
ATOM 1753 C CA . GLU A 1 217 ? -25.411 -15.869 30.238 1.00 89.75 217 GLU A CA 1
ATOM 1754 C C . GLU A 1 217 ? -25.831 -14.912 31.373 1.00 89.75 217 GLU A C 1
ATOM 1756 O O . GLU A 1 217 ? -26.456 -13.879 31.128 1.00 89.75 217 GLU A O 1
ATOM 1761 N N . SER A 1 218 ? -25.420 -15.208 32.608 1.00 90.44 218 SER A N 1
ATOM 1762 C CA . SER A 1 218 ? -25.669 -14.402 33.806 1.00 90.44 218 SER A CA 1
ATOM 1763 C C . SER A 1 218 ? -24.695 -13.231 34.010 1.00 90.44 218 SER A C 1
ATOM 1765 O O . SER A 1 218 ? -24.782 -12.552 35.036 1.00 90.44 218 SER A O 1
ATOM 1767 N N . TRP A 1 219 ? -23.795 -12.940 33.059 1.00 89.25 219 TRP A N 1
ATOM 1768 C CA . TRP A 1 219 ? -22.757 -11.907 33.213 1.00 89.25 219 TRP A CA 1
ATOM 1769 C C . TRP A 1 219 ? -23.328 -10.520 33.551 1.00 89.25 219 TRP A C 1
ATOM 1771 O O . TRP A 1 219 ? -22.730 -9.780 34.324 1.00 89.25 219 TRP A O 1
ATOM 1781 N N . LYS A 1 220 ? -24.521 -10.178 33.044 1.00 88.56 220 LYS A N 1
ATOM 1782 C CA . LYS A 1 220 ? -25.203 -8.895 33.325 1.00 88.56 220 LYS A CA 1
ATOM 1783 C C . LYS A 1 220 ? -25.733 -8.767 34.754 1.00 88.56 220 LYS A C 1
ATOM 1785 O O . LYS A 1 220 ? -25.991 -7.660 35.210 1.00 88.56 220 LYS A O 1
ATOM 1790 N N . THR A 1 221 ? -25.968 -9.893 35.420 1.00 91.62 221 THR A N 1
ATOM 1791 C CA . THR A 1 221 ? -26.538 -9.954 36.776 1.00 91.62 221 THR A CA 1
ATOM 1792 C C . THR A 1 221 ? -25.490 -10.229 37.850 1.00 91.62 221 THR A C 1
ATOM 1794 O O . THR A 1 221 ? -25.810 -10.194 39.034 1.00 91.62 221 THR A O 1
ATOM 1797 N N . ASP A 1 222 ? -24.252 -10.512 37.449 1.00 90.06 222 ASP A N 1
ATOM 1798 C CA . ASP A 1 222 ? -23.138 -10.733 38.363 1.00 90.06 222 ASP A CA 1
ATOM 1799 C C . ASP A 1 222 ? -22.859 -9.449 39.175 1.00 90.06 222 ASP A C 1
ATOM 1801 O O . ASP A 1 222 ? -22.731 -8.372 38.579 1.00 90.06 222 ASP A O 1
ATOM 1805 N N . PRO A 1 223 ? -22.770 -9.510 40.514 1.00 90.12 223 PRO A N 1
ATOM 1806 C CA . PRO A 1 223 ? -22.402 -8.349 41.323 1.00 90.12 223 PRO A CA 1
ATOM 1807 C C . PRO A 1 223 ? -21.004 -7.804 40.981 1.00 90.12 223 PRO A C 1
ATOM 1809 O O . PRO A 1 223 ? -20.746 -6.613 41.153 1.00 90.12 223 PRO A O 1
ATOM 1812 N N . GLU A 1 224 ? -20.103 -8.638 40.459 1.00 88.75 224 GLU A N 1
ATOM 1813 C CA . GLU A 1 224 ? -18.732 -8.271 40.111 1.00 88.75 224 GLU A CA 1
ATOM 1814 C C . GLU A 1 224 ? -18.589 -7.877 38.631 1.00 88.75 224 GLU A C 1
ATOM 1816 O O . GLU A 1 224 ? -17.804 -8.457 37.879 1.00 88.75 224 GLU A O 1
ATOM 1821 N N . GLN A 1 225 ? -19.317 -6.835 38.212 1.00 86.88 225 GLN A N 1
ATOM 1822 C CA . GLN A 1 225 ? -19.310 -6.333 36.825 1.00 86.88 225 GLN A CA 1
ATOM 1823 C C . GLN A 1 225 ? -17.916 -5.969 36.293 1.00 86.88 225 GLN A C 1
ATOM 1825 O O . GLN A 1 225 ? -17.663 -6.061 35.093 1.00 86.88 225 GLN A O 1
ATOM 1830 N N . TRP A 1 226 ? -16.994 -5.594 37.183 1.00 84.94 226 TRP A N 1
ATOM 1831 C CA . TRP A 1 226 ? -15.633 -5.192 36.831 1.00 84.94 226 TRP A CA 1
ATOM 1832 C C . TRP A 1 226 ? -14.853 -6.277 36.066 1.00 84.94 226 TRP A C 1
ATOM 1834 O O . TRP A 1 226 ? -14.000 -5.937 35.248 1.00 84.94 226 TRP A O 1
ATOM 1844 N N . LYS A 1 227 ? -15.175 -7.565 36.267 1.00 83.88 227 LYS A N 1
ATOM 1845 C CA . LYS A 1 227 ? -14.546 -8.709 35.575 1.00 83.88 227 LYS A CA 1
ATOM 1846 C C . LYS A 1 227 ? -14.804 -8.718 34.069 1.00 83.88 227 LYS A C 1
ATOM 1848 O O . LYS A 1 227 ? -14.025 -9.287 33.311 1.00 83.88 227 LYS A O 1
ATOM 1853 N N . TYR A 1 228 ? -15.905 -8.103 33.644 1.00 85.25 228 TYR A N 1
ATOM 1854 C CA . TYR A 1 228 ? -16.347 -8.056 32.251 1.00 85.25 228 TYR A CA 1
ATOM 1855 C C . TYR A 1 228 ? -16.100 -6.682 31.615 1.00 85.25 228 TYR A C 1
ATOM 1857 O O . TYR A 1 228 ? -16.519 -6.433 30.483 1.00 85.25 228 TYR A O 1
ATOM 1865 N N . THR A 1 229 ? -15.413 -5.781 32.322 1.00 82.62 229 THR A N 1
ATOM 1866 C CA . THR A 1 229 ? -15.060 -4.462 31.803 1.00 82.62 229 THR A CA 1
ATOM 1867 C C . THR A 1 229 ? -13.920 -4.580 30.800 1.00 82.62 229 THR A C 1
ATOM 1869 O O . THR A 1 229 ? -12.854 -5.122 31.088 1.00 82.62 229 THR A O 1
ATOM 1872 N N . ARG A 1 230 ? -14.116 -4.012 29.609 1.00 80.44 230 ARG A N 1
ATOM 1873 C CA . ARG A 1 230 ? -13.059 -3.892 28.607 1.00 80.44 230 ARG A CA 1
ATOM 1874 C C . ARG A 1 230 ? -12.238 -2.635 28.882 1.00 80.44 230 ARG A C 1
ATOM 1876 O O . ARG A 1 230 ? -12.742 -1.529 28.717 1.00 80.44 230 ARG A O 1
ATOM 1883 N N . SER A 1 231 ? -10.975 -2.806 29.259 1.00 75.50 231 SER A N 1
ATOM 1884 C CA . SER A 1 231 ? -10.019 -1.698 29.259 1.00 75.50 231 SER A CA 1
ATOM 1885 C C . SER A 1 231 ? -9.534 -1.456 27.831 1.00 75.50 231 SER A C 1
ATOM 1887 O O . SER A 1 231 ? -9.091 -2.387 27.153 1.00 75.50 231 SER A O 1
ATOM 1889 N N . VAL A 1 232 ? -9.658 -0.221 27.354 1.00 74.12 232 VAL A N 1
ATOM 1890 C CA . VAL A 1 232 ? -9.109 0.204 26.065 1.00 74.12 232 VAL A CA 1
ATOM 1891 C C . VAL A 1 232 ? -7.906 1.076 26.373 1.00 74.12 232 VAL A C 1
ATOM 1893 O O . VAL A 1 232 ? -8.052 2.239 26.738 1.00 74.12 232 VAL A O 1
ATOM 1896 N N . VAL A 1 233 ? -6.715 0.495 26.257 1.00 72.00 233 VAL A N 1
ATOM 1897 C CA . VAL A 1 233 ? -5.467 1.248 26.359 1.00 72.00 233 VAL A CA 1
ATOM 1898 C C . VAL A 1 233 ? -5.179 1.809 24.975 1.00 72.00 233 VAL A C 1
ATOM 1900 O O . VAL A 1 233 ? -4.807 1.072 24.063 1.00 72.00 233 VAL A O 1
ATOM 1903 N N . MET A 1 234 ? -5.429 3.102 24.800 1.00 65.81 234 MET A N 1
ATOM 1904 C CA . MET A 1 234 ? -4.950 3.834 23.634 1.00 65.81 234 MET A CA 1
ATOM 1905 C C . MET A 1 234 ? -3.581 4.395 23.997 1.00 65.81 234 MET A C 1
ATOM 1907 O O . MET A 1 234 ? -3.460 5.076 25.014 1.00 65.81 234 MET A O 1
ATOM 1911 N N . ASP A 1 235 ? -2.557 4.082 23.202 1.00 66.62 235 ASP A N 1
ATOM 1912 C CA . ASP A 1 235 ? -1.267 4.756 23.328 1.00 66.62 235 ASP A CA 1
ATOM 1913 C C . ASP A 1 235 ? -1.506 6.256 23.112 1.00 66.62 235 ASP A C 1
ATOM 1915 O O . ASP A 1 235 ? -1.956 6.685 22.047 1.00 66.62 235 ASP A O 1
ATOM 1919 N N . GLY A 1 236 ? -1.288 7.038 24.169 1.00 52.69 236 GLY A N 1
ATOM 1920 C CA . GLY A 1 236 ? -1.565 8.469 24.237 1.00 52.69 236 GLY A CA 1
ATOM 1921 C C . GLY A 1 236 ? -0.567 9.314 23.452 1.00 52.69 236 GLY A C 1
ATOM 1922 O O . GLY A 1 236 ? -0.342 10.473 23.795 1.00 52.69 236 GLY A O 1
ATOM 1923 N N . ASN A 1 237 ? 0.048 8.770 22.402 1.00 54.62 237 ASN A N 1
ATOM 1924 C CA . ASN A 1 237 ? 0.856 9.549 21.482 1.00 54.62 237 ASN A CA 1
ATOM 1925 C C . ASN A 1 237 ? -0.059 10.374 20.556 1.00 54.62 237 ASN A C 1
ATOM 1927 O O . ASN A 1 237 ? -0.182 10.124 19.357 1.00 54.62 237 ASN A O 1
ATOM 1931 N N . PHE A 1 238 ? -0.703 11.394 21.130 1.00 52.62 238 PHE A N 1
ATOM 1932 C CA . PHE A 1 238 ? -1.585 12.358 20.458 1.00 52.62 238 PHE A CA 1
ATOM 1933 C C . PHE A 1 238 ? -0.845 13.307 19.498 1.00 52.62 238 PHE A C 1
ATOM 1935 O O . PHE A 1 238 ? -1.417 14.279 19.009 1.00 52.62 238 PHE A O 1
ATOM 1942 N N . SER A 1 239 ? 0.412 13.015 19.158 1.00 52.00 239 SER A N 1
ATOM 1943 C CA . SER A 1 239 ? 1.196 13.757 18.166 1.00 52.00 239 SER A CA 1
ATOM 1944 C C . SER A 1 239 ? 0.711 13.535 16.727 1.00 52.00 239 SER A C 1
ATOM 1946 O O . SER A 1 239 ? 1.376 13.957 15.779 1.00 52.00 239 SER A O 1
ATOM 1948 N N . THR A 1 240 ? -0.437 12.878 16.526 1.00 49.22 240 THR A N 1
ATOM 1949 C CA . THR A 1 240 ? -1.086 12.763 15.218 1.00 49.22 240 THR A CA 1
ATOM 1950 C C . THR A 1 240 ? -1.626 14.133 14.803 1.00 49.22 240 THR A C 1
ATOM 1952 O O . THR A 1 240 ? -2.806 14.447 14.939 1.00 49.22 240 THR A O 1
ATOM 1955 N N . GLN A 1 241 ? -0.738 14.991 14.301 1.00 56.31 241 GLN A N 1
ATOM 1956 C CA . GLN A 1 241 ? -1.117 16.251 13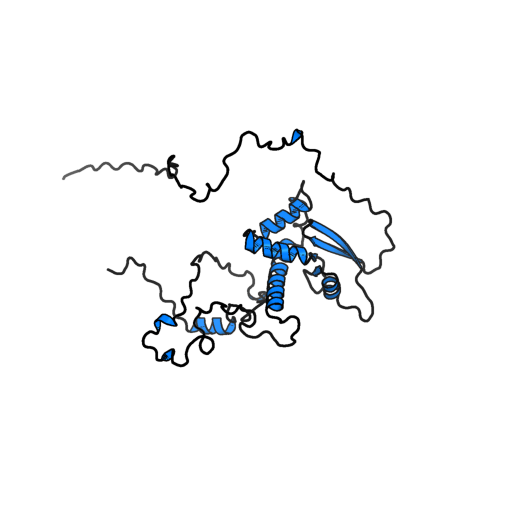.680 1.00 56.31 241 GLN A CA 1
ATOM 1957 C C . GLN A 1 241 ? -1.877 15.937 12.391 1.00 56.31 241 GLN A C 1
ATOM 1959 O O . GLN A 1 241 ? -1.286 15.742 11.327 1.00 56.31 241 GLN A O 1
ATOM 1964 N N . HIS A 1 242 ? -3.204 15.882 12.480 1.00 60.69 242 HIS A N 1
ATOM 1965 C CA . HIS A 1 242 ? -4.056 15.857 11.303 1.00 60.69 242 HIS A CA 1
ATOM 1966 C C . HIS A 1 242 ? -3.859 17.164 10.537 1.00 60.69 242 HIS A C 1
ATOM 1968 O O . HIS A 1 242 ? -4.368 18.226 10.902 1.00 60.69 242 HIS A O 1
ATOM 1974 N N . ARG A 1 243 ? -3.081 17.094 9.457 1.00 69.50 243 ARG A N 1
ATOM 1975 C CA . ARG A 1 243 ? -3.005 18.183 8.490 1.00 69.50 243 ARG A CA 1
ATOM 1976 C C . ARG A 1 243 ? -4.358 18.297 7.804 1.00 69.50 243 ARG A C 1
ATOM 1978 O O . ARG A 1 243 ? -4.885 17.304 7.309 1.00 69.50 243 ARG A O 1
ATOM 1985 N N . LYS A 1 244 ? -4.907 19.514 7.756 1.00 74.56 244 LYS A N 1
ATOM 1986 C CA . LYS A 1 244 ? -6.091 19.787 6.938 1.00 74.56 244 LYS A CA 1
ATOM 1987 C C . LYS A 1 244 ? -5.784 19.399 5.498 1.00 74.56 244 LYS A C 1
ATOM 1989 O O . LYS A 1 244 ? -4.751 19.789 4.953 1.00 74.56 244 LYS A O 1
ATOM 1994 N N . MET A 1 245 ? -6.680 18.622 4.910 1.00 79.62 245 MET A N 1
ATOM 1995 C CA . MET A 1 245 ? -6.577 18.225 3.514 1.00 79.62 245 MET A CA 1
ATOM 1996 C C . MET A 1 245 ? -6.662 19.474 2.643 1.00 79.62 245 MET A C 1
ATOM 1998 O O . MET A 1 245 ? -7.495 20.345 2.887 1.00 79.62 245 MET A O 1
ATOM 2002 N N . CYS A 1 246 ? -5.801 19.570 1.630 1.00 80.88 246 CYS A N 1
ATOM 2003 C CA . CYS A 1 246 ? -5.831 20.709 0.713 1.00 80.88 246 CYS A CA 1
ATOM 2004 C C . CYS A 1 246 ? -7.117 20.742 -0.126 1.00 80.88 246 CYS A C 1
ATOM 2006 O O . CYS A 1 246 ? -7.553 21.825 -0.501 1.00 80.88 246 CYS A O 1
ATOM 2008 N N . ARG A 1 247 ? -7.684 19.566 -0.431 1.00 85.62 247 ARG A N 1
ATOM 2009 C CA . ARG A 1 247 ? -8.903 19.368 -1.229 1.00 85.62 247 ARG A CA 1
ATOM 2010 C C . ARG A 1 247 ? -9.712 18.208 -0.648 1.00 85.62 247 ARG A C 1
ATOM 2012 O O . ARG A 1 247 ? -9.464 17.063 -1.020 1.00 85.62 247 ARG A O 1
ATOM 2019 N N . PRO A 1 248 ? -10.591 18.463 0.330 1.00 83.31 248 PRO A N 1
ATOM 2020 C CA . PRO A 1 248 ? -11.416 17.414 0.929 1.00 83.31 248 PRO A CA 1
ATOM 2021 C C . PRO A 1 248 ? -12.395 16.771 -0.067 1.00 83.31 248 PRO A C 1
ATOM 2023 O O . PRO A 1 248 ? -12.789 15.631 0.126 1.00 83.31 248 PRO A O 1
ATOM 2026 N N . GLU A 1 249 ? -12.777 17.473 -1.134 1.00 86.06 249 GLU A N 1
ATOM 2027 C CA . GLU A 1 249 ? -13.659 16.970 -2.193 1.00 86.06 249 GLU A CA 1
ATOM 2028 C C . GLU A 1 249 ? -13.046 15.848 -3.045 1.00 86.06 249 GLU A C 1
ATOM 2030 O O . GLU A 1 249 ? -13.785 15.043 -3.607 1.00 86.06 249 GLU A O 1
ATOM 2035 N N . ASP A 1 250 ? -11.714 15.783 -3.113 1.00 84.06 250 ASP A N 1
ATOM 2036 C CA . ASP A 1 250 ? -10.973 14.765 -3.864 1.00 84.06 250 ASP A CA 1
ATOM 2037 C C . ASP A 1 250 ? -10.596 13.558 -2.979 1.00 84.06 250 ASP A C 1
ATOM 2039 O O . ASP A 1 250 ? -9.924 12.633 -3.446 1.00 84.06 250 ASP A O 1
ATOM 2043 N N . ASP A 1 251 ? -10.970 13.572 -1.694 1.00 83.12 251 ASP A N 1
ATOM 2044 C CA . ASP A 1 251 ? -10.631 12.499 -0.766 1.00 83.12 251 ASP A CA 1
ATOM 2045 C C . ASP A 1 251 ? -11.523 11.273 -0.971 1.00 83.12 251 ASP A C 1
ATOM 2047 O O . ASP A 1 251 ? -12.751 11.357 -1.021 1.00 83.12 251 ASP A O 1
ATOM 2051 N N . VAL A 1 252 ? -10.886 10.110 -1.073 1.00 85.62 252 VAL A N 1
ATOM 2052 C CA . VAL A 1 252 ? -11.563 8.833 -1.288 1.00 85.62 252 VAL A CA 1
ATOM 2053 C C . VAL A 1 252 ? -11.124 7.875 -0.195 1.00 85.62 252 VAL A C 1
ATOM 2055 O O . VAL A 1 252 ? -10.015 7.334 -0.220 1.00 85.62 252 VAL A O 1
ATOM 2058 N N . ALA A 1 253 ? -12.022 7.630 0.755 1.00 86.31 253 ALA A N 1
ATOM 2059 C CA . ALA A 1 253 ? -11.807 6.644 1.798 1.00 86.31 253 ALA A CA 1
ATOM 2060 C C . ALA A 1 253 ? -11.735 5.236 1.185 1.00 86.31 253 ALA A C 1
ATOM 2062 O O . ALA A 1 253 ? -12.698 4.719 0.624 1.00 86.31 253 ALA A O 1
ATOM 2063 N N . LEU A 1 254 ? -10.574 4.593 1.302 1.00 86.50 254 LEU A N 1
ATOM 2064 C CA . LEU A 1 254 ? -10.347 3.264 0.727 1.00 86.50 254 LEU A CA 1
ATOM 2065 C C . LEU A 1 254 ? -10.955 2.118 1.572 1.00 86.50 254 LEU A C 1
ATOM 2067 O O . LEU A 1 254 ? -11.097 0.994 1.083 1.00 86.50 254 LEU A O 1
ATOM 2071 N N . ALA A 1 255 ? -11.275 2.383 2.844 1.00 85.31 255 ALA A N 1
ATOM 2072 C CA . ALA A 1 255 ? -11.852 1.424 3.789 1.00 85.31 255 ALA A CA 1
ATOM 2073 C C . ALA A 1 255 ? -12.766 2.118 4.825 1.00 85.31 255 ALA A C 1
ATOM 2075 O O . ALA A 1 255 ? -12.543 1.987 6.030 1.00 85.31 255 ALA A O 1
ATOM 2076 N N . ASP A 1 256 ? -13.758 2.883 4.358 1.00 88.44 256 ASP A N 1
ATOM 2077 C CA . ASP A 1 256 ? -14.721 3.580 5.227 1.00 88.44 256 ASP A CA 1
ATOM 2078 C C . ASP A 1 256 ? -15.575 2.572 6.010 1.00 88.44 256 ASP A C 1
ATOM 2080 O O . ASP A 1 256 ? -16.228 1.723 5.412 1.00 88.44 256 ASP A O 1
ATOM 2084 N N . GLY A 1 257 ? -15.501 2.576 7.343 1.00 86.75 257 GLY A N 1
ATOM 2085 C CA . GLY A 1 257 ? -16.245 1.635 8.198 1.00 86.75 257 GLY A CA 1
ATOM 2086 C C . GLY A 1 257 ? -15.843 0.155 8.133 1.00 86.75 257 GLY A C 1
ATOM 2087 O O . GLY A 1 257 ? -16.198 -0.628 9.012 1.00 86.75 257 GLY A O 1
ATOM 2088 N N . HIS A 1 258 ? -15.087 -0.268 7.121 1.00 88.44 258 HIS A N 1
ATOM 2089 C CA . HIS A 1 258 ? -14.813 -1.688 6.886 1.00 88.44 258 HIS A CA 1
ATOM 2090 C C . HIS A 1 258 ? -13.818 -2.303 7.876 1.00 88.44 258 HIS A C 1
ATOM 2092 O O . HIS A 1 258 ? -13.817 -3.515 8.063 1.00 88.44 258 HIS A O 1
ATOM 2098 N N . ALA A 1 259 ? -12.957 -1.498 8.502 1.00 89.06 259 ALA A N 1
ATOM 2099 C CA . ALA A 1 259 ? -11.930 -1.967 9.432 1.00 89.06 259 ALA A CA 1
ATOM 2100 C C . ALA A 1 259 ? -12.230 -1.510 10.874 1.00 89.06 259 ALA A C 1
ATOM 2102 O O . ALA A 1 259 ? -13.344 -1.654 11.373 1.00 89.06 259 ALA A O 1
ATOM 2103 N N . PHE A 1 260 ? -11.225 -1.001 11.589 1.00 84.44 260 PHE A N 1
ATOM 2104 C CA . PHE A 1 260 ? -11.377 -0.598 12.990 1.00 84.44 260 PHE A CA 1
ATOM 2105 C C . PHE A 1 260 ? -12.149 0.718 13.170 1.00 84.44 260 PHE A C 1
ATOM 2107 O O . PHE A 1 260 ? -12.787 0.911 14.208 1.00 84.44 260 PHE A O 1
ATOM 2114 N N . MET A 1 261 ? -12.100 1.604 12.170 1.00 86.25 261 MET A N 1
ATOM 2115 C CA . MET A 1 261 ? -12.770 2.906 12.200 1.00 86.25 261 MET A CA 1
ATOM 2116 C C . MET A 1 261 ? -14.252 2.782 11.845 1.00 86.25 261 MET A C 1
ATOM 2118 O O . MET A 1 261 ? -14.657 1.867 11.135 1.00 86.25 261 MET A O 1
ATOM 2122 N N . VAL A 1 262 ? -15.061 3.701 12.374 1.00 87.50 262 VAL A N 1
ATOM 2123 C CA . VAL A 1 262 ? -16.475 3.845 12.001 1.00 87.50 262 VAL A CA 1
ATOM 2124 C C . VAL A 1 262 ? -16.606 4.550 10.655 1.00 87.50 262 VAL A C 1
ATOM 2126 O O . VAL A 1 262 ? -15.692 5.264 10.249 1.00 87.50 262 VAL A O 1
ATOM 2129 N N . GLU A 1 263 ? -17.746 4.363 9.997 1.00 89.38 263 GLU A N 1
ATOM 2130 C CA . GLU A 1 263 ? -18.087 5.110 8.788 1.00 89.38 263 GLU A CA 1
ATOM 2131 C C . GLU A 1 263 ? -18.156 6.622 9.066 1.00 89.38 263 GLU A C 1
ATOM 2133 O O . GLU A 1 263 ? -18.590 7.059 10.143 1.00 89.38 263 GLU A O 1
ATOM 2138 N N . ASP A 1 264 ? -17.777 7.428 8.076 1.00 87.56 264 ASP A N 1
ATOM 2139 C CA . ASP A 1 264 ? -17.763 8.891 8.173 1.00 87.56 264 ASP A CA 1
ATOM 2140 C C . ASP A 1 264 ? -19.157 9.486 8.461 1.00 87.56 264 ASP A C 1
ATOM 2142 O O . ASP A 1 264 ? -19.297 10.409 9.270 1.00 87.56 264 ASP A O 1
ATOM 2146 N N . THR A 1 265 ? -20.214 8.926 7.862 1.00 89.06 265 THR A N 1
ATOM 2147 C CA . THR A 1 265 ? -21.586 9.444 8.022 1.00 89.06 265 THR A CA 1
ATOM 2148 C C . THR A 1 265 ? -22.095 9.321 9.473 1.00 89.06 265 THR A C 1
ATOM 2150 O O . THR A 1 265 ? -22.406 10.358 10.073 1.00 89.06 265 THR A O 1
ATOM 2153 N N . PRO A 1 266 ? -22.111 8.125 10.102 1.00 89.44 266 PRO A N 1
ATOM 2154 C CA . PRO A 1 266 ? -22.441 7.978 11.523 1.00 89.44 266 PRO A CA 1
ATOM 2155 C C . PRO A 1 266 ? -21.544 8.802 12.453 1.00 89.44 266 PRO A C 1
ATOM 2157 O O . PRO A 1 266 ? -22.009 9.327 13.468 1.00 89.44 266 PRO A O 1
ATOM 2160 N N . TYR A 1 267 ? -20.256 8.943 12.123 1.00 88.69 267 TYR A N 1
ATOM 2161 C CA . TYR A 1 267 ? -19.331 9.740 12.924 1.00 88.69 267 TYR A CA 1
ATOM 2162 C C . TYR A 1 267 ? -19.710 11.227 12.928 1.00 88.69 267 TYR A C 1
ATOM 2164 O O . TYR A 1 267 ? -19.815 11.845 13.991 1.00 88.69 267 TYR A O 1
ATOM 2172 N N . LYS A 1 268 ? -20.012 11.801 11.758 1.00 88.88 268 LYS A N 1
ATOM 2173 C CA . LYS A 1 268 ? -20.479 13.191 11.631 1.00 88.88 268 LYS A CA 1
ATOM 2174 C C . LYS A 1 268 ? -21.803 13.438 12.352 1.00 88.88 268 LYS A C 1
ATOM 2176 O O . LYS A 1 268 ? -22.016 14.531 12.876 1.00 88.88 268 LYS A O 1
ATOM 2181 N N . GLU A 1 269 ? -22.699 12.457 12.393 1.00 92.44 269 GLU A N 1
ATOM 2182 C CA . GLU A 1 269 ? -23.940 12.542 13.173 1.00 92.44 269 GLU A CA 1
ATOM 2183 C C . GLU A 1 269 ? -23.674 12.534 14.679 1.00 92.44 269 GLU A C 1
ATOM 2185 O O . GLU A 1 269 ? -24.248 13.343 15.415 1.00 92.44 269 GLU A O 1
ATOM 2190 N N . HIS A 1 270 ? -22.751 11.685 15.135 1.00 88.62 270 HIS A N 1
ATOM 2191 C CA . HIS A 1 270 ? -22.333 11.643 16.531 1.00 88.62 270 HIS A CA 1
ATOM 2192 C C . HIS A 1 270 ? -21.737 12.980 16.989 1.00 88.62 270 HIS A C 1
ATOM 2194 O O . HIS A 1 270 ? -22.127 13.490 18.042 1.00 88.62 270 HIS A O 1
ATOM 2200 N N . LEU A 1 271 ? -20.875 13.603 16.176 1.00 89.06 271 LEU A N 1
ATOM 2201 C CA . LEU A 1 271 ? -20.252 14.896 16.491 1.00 89.06 271 LEU A CA 1
ATOM 2202 C C . LEU A 1 271 ? -21.260 16.032 16.721 1.00 89.06 271 LEU A C 1
ATOM 2204 O O . LEU A 1 271 ? -20.971 16.953 17.478 1.00 89.06 271 LEU A O 1
ATOM 2208 N N . LYS A 1 272 ? -22.456 15.975 16.120 1.00 92.00 272 LYS A N 1
ATOM 2209 C CA . LYS A 1 272 ? -23.516 16.976 16.359 1.00 92.00 272 LYS A CA 1
ATOM 2210 C C . LYS A 1 272 ? -24.124 16.871 17.759 1.00 92.00 272 LYS A C 1
ATOM 2212 O O . LYS A 1 272 ? -24.704 17.837 18.247 1.00 92.00 272 LYS A O 1
ATOM 2217 N N . THR A 1 273 ? -24.026 15.697 18.377 1.00 91.69 273 THR A N 1
ATOM 2218 C CA . THR A 1 273 ? -24.632 15.384 19.679 1.00 91.69 273 THR A CA 1
ATOM 2219 C C . THR A 1 273 ? -23.590 15.343 20.798 1.00 91.69 273 THR A C 1
ATOM 2221 O O . THR A 1 273 ? -23.917 15.587 21.962 1.00 91.69 273 THR A O 1
ATOM 2224 N N . ALA A 1 274 ? -22.338 15.034 20.460 1.00 85.56 274 ALA A N 1
ATOM 2225 C CA . ALA A 1 274 ? -21.240 14.924 21.404 1.00 85.56 274 A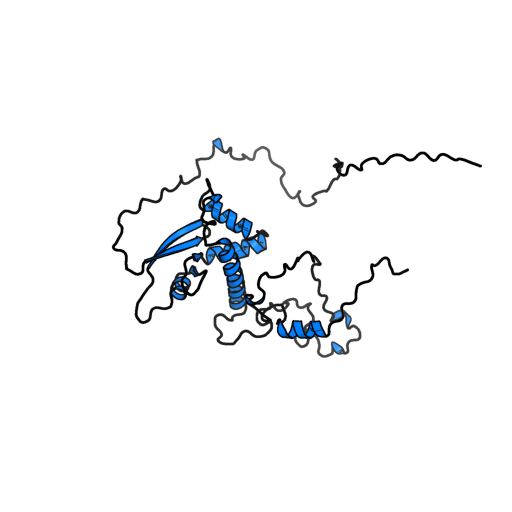LA A CA 1
ATOM 2226 C C . ALA A 1 274 ? -20.935 16.275 22.073 1.00 85.56 274 ALA A C 1
ATOM 2228 O O . ALA A 1 274 ? -20.816 17.308 21.416 1.00 85.56 274 ALA A O 1
ATOM 2229 N N . LYS A 1 275 ? -20.793 16.260 23.401 1.00 83.31 275 LYS A N 1
ATOM 2230 C CA . LYS A 1 275 ? -20.331 17.406 24.190 1.00 83.31 275 LYS A CA 1
ATOM 2231 C C . LYS A 1 275 ? -18.900 17.141 24.627 1.00 83.31 275 LYS A C 1
ATOM 2233 O O . LYS A 1 275 ? -18.649 16.159 25.321 1.00 83.31 275 LYS A O 1
ATOM 2238 N N . GLU A 1 276 ? -17.983 18.015 24.236 1.00 78.00 276 GLU A N 1
ATOM 2239 C CA . GLU A 1 276 ? -16.602 17.962 24.704 1.00 78.00 276 GLU A CA 1
ATOM 2240 C C . GLU A 1 276 ? -16.518 18.621 26.085 1.00 78.00 276 GLU A C 1
ATOM 2242 O O . GLU A 1 276 ? -16.806 19.809 26.252 1.00 78.00 276 GLU A O 1
ATOM 2247 N N . TYR A 1 277 ? -16.170 17.832 27.098 1.00 78.94 277 TYR A N 1
ATOM 2248 C CA . TYR A 1 277 ? -15.909 18.346 28.434 1.00 78.94 277 TYR A CA 1
ATOM 2249 C C . TYR A 1 277 ? -14.427 18.666 28.526 1.00 78.94 277 TYR A C 1
ATOM 2251 O O . TYR A 1 277 ? -13.588 17.775 28.439 1.00 78.94 277 TYR A O 1
ATOM 2259 N N . LYS A 1 278 ? -14.104 19.948 28.698 1.00 73.69 278 LYS A N 1
ATOM 2260 C CA . LYS A 1 278 ? -12.724 20.369 28.909 1.00 73.69 278 LYS A CA 1
ATOM 2261 C C . LYS A 1 278 ? -12.259 19.798 30.246 1.00 73.69 278 LYS A C 1
ATOM 2263 O O . LYS A 1 278 ? -12.800 20.175 31.287 1.00 73.69 278 LYS A O 1
ATOM 2268 N N . GLU A 1 279 ? -11.306 18.872 30.217 1.00 68.75 279 GLU A N 1
ATOM 2269 C CA . GLU A 1 279 ? -10.703 18.369 31.447 1.00 68.75 279 GLU A CA 1
ATOM 2270 C C . GLU A 1 279 ? -10.058 19.548 32.179 1.00 68.75 279 GLU A C 1
ATOM 2272 O O . GLU A 1 279 ? -9.243 20.289 31.622 1.00 68.75 279 GLU A O 1
ATOM 2277 N N . LEU A 1 280 ? -10.500 19.783 33.416 1.00 68.81 280 LEU A N 1
ATOM 2278 C CA . LEU A 1 280 ? -9.866 20.780 34.265 1.00 68.81 280 LEU A CA 1
ATOM 2279 C C . LEU A 1 280 ? -8.445 20.295 34.564 1.00 68.81 280 LEU A C 1
ATOM 2281 O O . LEU A 1 280 ? -8.282 19.113 34.884 1.00 68.81 280 LEU A O 1
ATOM 2285 N N . PRO A 1 281 ? -7.429 21.174 34.491 1.00 62.94 281 PRO A N 1
ATOM 2286 C CA . PRO A 1 281 ? -6.080 20.797 34.874 1.00 62.94 281 PRO A CA 1
ATOM 2287 C C . PRO A 1 281 ? -6.119 20.204 36.283 1.00 62.94 281 PRO A C 1
ATOM 2289 O O . PRO A 1 281 ? -6.797 20.740 37.162 1.00 62.94 281 PRO A O 1
ATOM 2292 N N . LEU A 1 282 ? -5.404 19.094 36.488 1.00 60.75 282 LEU A N 1
ATOM 2293 C CA . LEU A 1 282 ? -5.360 18.347 37.756 1.00 60.75 282 LEU A CA 1
ATOM 2294 C C . LEU A 1 282 ? -5.069 19.251 38.972 1.00 60.75 282 LEU A C 1
ATOM 2296 O O . LEU A 1 282 ? -5.491 18.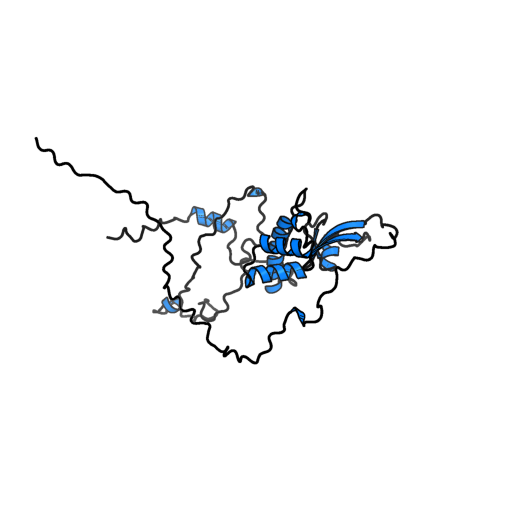955 40.084 1.00 60.75 282 LEU A O 1
ATOM 2300 N N . ASN A 1 283 ? -4.445 20.402 38.728 1.00 63.44 283 ASN A N 1
ATOM 2301 C CA . ASN A 1 283 ? -4.056 21.419 39.699 1.00 63.44 283 ASN A CA 1
ATOM 2302 C C . ASN A 1 283 ? -5.229 22.292 40.205 1.00 63.44 283 ASN A C 1
ATOM 2304 O O . ASN A 1 283 ? -5.024 23.128 41.078 1.00 63.44 283 ASN A O 1
ATOM 2308 N N . ALA A 1 284 ? -6.439 22.155 39.649 1.00 57.16 284 ALA A N 1
ATOM 2309 C CA . ALA A 1 284 ? -7.605 22.985 39.979 1.00 57.16 284 ALA A CA 1
ATOM 2310 C C . ALA A 1 284 ? -8.603 22.315 40.947 1.00 57.16 284 ALA A C 1
ATOM 2312 O O . ALA A 1 284 ? -9.699 22.832 41.155 1.00 57.16 284 ALA A O 1
ATOM 2313 N N . ARG A 1 285 ? -8.250 21.161 41.529 1.00 49.50 285 ARG A N 1
ATOM 2314 C CA . ARG A 1 285 ? -9.037 20.477 42.567 1.00 49.50 285 ARG A CA 1
ATOM 2315 C C . ARG A 1 285 ? -8.394 20.698 43.942 1.00 49.50 285 ARG A C 1
ATOM 2317 O O . ARG A 1 285 ? -7.753 19.789 44.456 1.00 49.50 285 ARG A O 1
ATOM 2324 N N . ASN A 1 286 ? -8.567 21.898 44.497 1.00 43.66 286 ASN A N 1
ATOM 2325 C CA . ASN A 1 286 ? -8.358 22.196 45.921 1.00 43.66 286 ASN A CA 1
ATOM 2326 C C . ASN A 1 286 ? -9.693 22.578 46.556 1.00 43.66 286 ASN A C 1
ATOM 2328 O O . ASN A 1 286 ? -10.421 23.373 45.918 1.00 43.66 286 ASN A O 1
#

pLDDT: mean 76.46, std 18.39, range [31.61, 96.44]

Sequence (286 aa):
MDTVDGEEEPDEEIPYLVEDPDSDFEDEDGDIFYRAHPDRLVPQVADLPWFGEGPRRSPSSHGTLETFRNDQMVVVVDIEGIHELLFTFCLCRNAPTEDLQLLDLGYYPASSIRPCTVFMRRLLDDFLLANRECKTSPQNYYNKLRRITNPAFPHMVPDYDAQDRYKELLRVSQQWQIQQMRKMAGFGHRDDPIGHRDLAIQCPAPACPQPGINLPESWKTDPEQWKYTRSVVMDGNFSTQHRKMCRPEDDVALADGHAFMVEDTPYKEHLKTAKEYKELPLNARN